Protein AF-A0A6D0ILD2-F1 (afdb_monomer_lite)

Sequence (262 aa):
LVGGNYIGMMPGKGKEQDHFVALDTQPKYRLDNGDLMIHLQAPDLGSLNSGSLVYFRKIPVGKVYDYAINPNKQGVVIDVLIERRFTDLVKKGSRFWNVSGVDANVSISGAKVKLESLAALVNGAIAFDSPEESKPAEAEDTFGLYEDLAHSQRGVIIKLELPSGAGLTADSTPLMYQGLEVGQLTKLDLNPGGKVTGEMTVDPSVVTLLRENTRIELRNPKLSLSDANLSALLTGKTFELVPGDGEPRKEFVVVPGEKALL

Radius of gyration: 22.87 Å; chains: 1; bounding box: 65×43×65 Å

Secondary structure (DSSP, 8-state):
------------SSS--S--PPPSSPPPP--TTS-EEEEEEESS-TT--TT-EEEETTEEEEEEEEEEE-TTSSSEEEEEEE-GGGGGG-BTT-EEEEE-S-------TT----GGGTTTS---EEEEE--TTSPBP-TTEEEEEESSTTTTT-SEEEEEEES--TT--TTT-EEEETTEEEEEEEEEEE-GGG-EEEEEEE-GGGGGG-BTT-EEEEE-----TTSS-GGGGTS--EEEEE---SSB-SEEEEEEGGGTT-

Organism: Escherichia coli (NCBI:txid562)

InterPro domains:
  IPR003399 Mce/MlaD [PF02470] (38-95)
  IPR003399 Mce/MlaD [PF02470] (155-228)
  IPR051800 Intermembrane Transport Protein PqiA/PqiB [PTHR30462] (1-242)

Structure (mmCIF, N/CA/C/O backbone):
data_AF-A0A6D0ILD2-F1
#
_entry.id   AF-A0A6D0ILD2-F1
#
loop_
_atom_site.group_PDB
_atom_site.id
_atom_site.type_symbol
_atom_site.label_atom_id
_atom_site.label_alt_id
_atom_site.label_comp_id
_atom_site.label_asym_id
_atom_site.label_entity_id
_atom_site.label_seq_id
_atom_site.pdbx_PDB_ins_code
_atom_site.Cartn_x
_atom_site.Cartn_y
_atom_site.Cartn_z
_atom_site.occupancy
_atom_site.B_iso_or_equiv
_atom_site.auth_seq_id
_atom_site.auth_comp_id
_atom_site.auth_asym_id
_atom_site.auth_atom_id
_atom_site.pdbx_PDB_model_num
ATOM 1 N N . LEU A 1 1 ? 24.730 -27.190 -2.272 1.00 46.03 1 LEU A N 1
ATOM 2 C CA . LEU A 1 1 ? 25.709 -27.197 -3.382 1.00 46.03 1 LEU A CA 1
ATOM 3 C C . LEU A 1 1 ? 26.536 -25.924 -3.264 1.00 46.03 1 LEU A C 1
ATOM 5 O O . LEU A 1 1 ? 25.931 -24.865 -3.195 1.00 46.03 1 LEU A O 1
ATOM 9 N N . VAL A 1 2 ? 27.865 -26.008 -3.180 1.00 45.28 2 VAL A N 1
ATOM 10 C CA . VAL A 1 2 ? 28.731 -24.815 -3.163 1.00 45.28 2 VAL A CA 1
ATOM 11 C C . VAL A 1 2 ? 29.053 -24.484 -4.622 1.00 45.28 2 VAL A C 1
ATOM 13 O O . VAL A 1 2 ? 29.857 -25.176 -5.240 1.00 45.28 2 VAL A O 1
ATOM 16 N N . GLY A 1 3 ? 28.341 -23.524 -5.214 1.00 51.16 3 GLY A N 1
ATOM 17 C CA . GLY A 1 3 ? 28.628 -23.046 -6.569 1.00 51.16 3 GLY A CA 1
ATOM 18 C C . GLY A 1 3 ? 29.793 -22.059 -6.535 1.00 51.16 3 GLY A C 1
ATOM 19 O O . GLY A 1 3 ? 29.745 -21.103 -5.768 1.00 51.16 3 GLY A O 1
ATOM 20 N N . GLY A 1 4 ? 30.846 -22.315 -7.314 1.00 57.62 4 GLY A N 1
ATOM 21 C CA . GLY A 1 4 ? 31.979 -21.397 -7.466 1.00 57.62 4 GLY A CA 1
ATOM 22 C C . GLY A 1 4 ? 31.622 -20.129 -8.251 1.00 57.62 4 GLY A C 1
ATOM 23 O O . GLY A 1 4 ? 30.503 -19.977 -8.741 1.00 57.62 4 GLY A O 1
ATOM 24 N N . ASN A 1 5 ? 32.592 -19.225 -8.389 1.00 72.56 5 ASN A N 1
ATOM 25 C CA . ASN A 1 5 ? 32.433 -17.996 -9.169 1.00 72.56 5 ASN A CA 1
ATOM 26 C C . ASN A 1 5 ? 32.118 -18.321 -10.638 1.00 72.56 5 ASN A C 1
ATOM 28 O O . ASN A 1 5 ? 32.772 -19.174 -11.239 1.00 72.56 5 ASN A O 1
ATOM 32 N N . TYR A 1 6 ? 31.146 -17.618 -11.219 1.00 73.31 6 TYR A N 1
ATOM 33 C CA . TYR A 1 6 ? 30.776 -17.730 -12.628 1.00 73.31 6 TYR A CA 1
ATOM 34 C C . TYR A 1 6 ? 30.855 -16.360 -13.307 1.00 73.31 6 TYR A C 1
ATOM 36 O O . TYR A 1 6 ? 30.679 -15.326 -12.666 1.00 73.31 6 TYR A O 1
ATOM 44 N N . ILE A 1 7 ? 31.112 -16.361 -14.614 1.00 76.06 7 ILE A N 1
ATOM 45 C CA . ILE A 1 7 ? 31.046 -15.167 -15.459 1.00 76.06 7 ILE A CA 1
ATOM 46 C C . ILE A 1 7 ? 29.702 -15.210 -16.181 1.00 76.06 7 ILE A C 1
ATOM 48 O O . ILE A 1 7 ? 29.421 -16.153 -16.922 1.00 76.06 7 ILE A O 1
ATOM 52 N N . GLY A 1 8 ? 28.857 -14.210 -15.942 1.00 72.69 8 GLY A N 1
ATOM 53 C CA . GLY A 1 8 ? 27.633 -14.013 -16.713 1.00 72.69 8 GLY A CA 1
ATOM 54 C C . GLY A 1 8 ? 27.934 -13.291 -18.025 1.00 72.69 8 GLY A C 1
ATOM 55 O O . GLY A 1 8 ? 28.762 -12.384 -18.056 1.00 72.69 8 GLY A O 1
ATOM 56 N N . MET A 1 9 ? 27.244 -13.662 -19.102 1.00 78.50 9 MET A N 1
ATOM 57 C CA . MET A 1 9 ? 27.303 -12.940 -20.375 1.00 78.50 9 MET A CA 1
ATOM 58 C C . MET A 1 9 ? 25.908 -12.483 -20.796 1.00 78.50 9 MET A C 1
ATOM 60 O O . MET A 1 9 ? 24.928 -13.202 -20.604 1.00 78.50 9 MET A O 1
ATOM 64 N N . MET A 1 10 ? 25.824 -11.295 -21.394 1.00 71.00 10 MET A N 1
ATOM 65 C CA . MET A 1 10 ? 24.600 -10.770 -21.996 1.00 71.00 10 MET A CA 1
ATOM 66 C C . MET A 1 10 ? 24.810 -10.649 -23.513 1.00 71.00 10 MET A C 1
ATOM 68 O O . MET A 1 10 ? 25.672 -9.877 -23.934 1.00 71.00 10 MET A O 1
ATOM 72 N N . PRO A 1 11 ? 24.074 -11.405 -24.346 1.00 77.19 11 PRO A N 1
ATOM 73 C CA . PRO A 1 11 ? 24.194 -11.309 -25.799 1.00 77.19 11 PRO A CA 1
ATOM 74 C C . PRO A 1 11 ? 23.782 -9.924 -26.324 1.00 77.19 11 PRO A C 1
ATOM 76 O O . PRO A 1 11 ? 22.746 -9.391 -25.930 1.00 77.19 11 PRO A O 1
ATOM 79 N N . GLY A 1 12 ? 24.572 -9.359 -27.239 1.00 75.81 12 GLY A N 1
ATOM 80 C CA . GLY A 1 12 ? 24.294 -8.085 -27.914 1.00 75.81 12 GLY A CA 1
ATOM 81 C C . GLY A 1 12 ? 24.098 -8.239 -29.427 1.00 75.81 12 GLY A C 1
ATOM 82 O O . GLY A 1 12 ? 24.272 -9.320 -29.986 1.00 75.81 12 GLY A O 1
ATOM 83 N N . LYS A 1 13 ? 23.750 -7.140 -30.107 1.00 79.25 13 LYS A N 1
ATOM 84 C CA . LYS A 1 13 ? 23.713 -7.057 -31.580 1.00 79.25 13 LYS A CA 1
ATOM 85 C C . LYS A 1 13 ? 25.057 -6.505 -32.078 1.00 79.25 13 LYS A C 1
ATOM 87 O O . LYS A 1 13 ? 25.502 -5.479 -31.572 1.00 79.25 13 LYS A O 1
ATOM 92 N N . GLY A 1 14 ? 25.694 -7.132 -33.069 1.00 86.44 14 GLY A N 1
ATOM 93 C CA . GLY A 1 14 ? 26.969 -6.652 -33.620 1.00 86.44 14 GLY A CA 1
ATOM 94 C C . GLY A 1 14 ? 27.706 -7.691 -34.463 1.00 86.44 14 GLY A C 1
ATOM 95 O O . GLY A 1 14 ? 27.227 -8.810 -34.634 1.00 86.44 14 GLY A O 1
ATOM 96 N N . LYS A 1 15 ? 28.869 -7.305 -35.006 1.00 90.44 15 LYS A N 1
ATOM 97 C CA . LYS A 1 15 ? 29.815 -8.265 -35.596 1.00 90.44 15 LYS A CA 1
ATOM 98 C C . LYS A 1 15 ? 30.448 -9.099 -34.483 1.00 90.44 15 LYS A C 1
ATOM 100 O O . LYS A 1 15 ? 30.601 -8.608 -33.368 1.00 90.44 15 LYS A O 1
ATOM 105 N N . GLU A 1 16 ? 30.821 -10.329 -34.808 1.00 93.19 16 GLU A N 1
ATOM 106 C CA . GLU A 1 16 ? 31.547 -11.215 -33.899 1.00 93.19 16 GLU A CA 1
ATOM 107 C C . GLU A 1 16 ? 32.849 -10.560 -33.406 1.00 93.19 16 GLU A C 1
ATOM 109 O O . GLU A 1 16 ? 33.552 -9.899 -34.176 1.00 93.19 16 GLU A O 1
ATOM 114 N N . GLN A 1 17 ? 33.136 -10.718 -32.114 1.00 92.50 17 GLN A N 1
ATOM 115 C CA . GLN A 1 17 ? 34.344 -10.247 -31.440 1.00 92.50 17 GLN A CA 1
ATOM 116 C C . GLN A 1 17 ? 34.763 -11.284 -30.392 1.00 92.50 17 GLN A C 1
ATOM 118 O O . GLN A 1 17 ? 33.911 -11.965 -29.823 1.00 92.50 17 GLN A O 1
ATOM 123 N N . ASP A 1 18 ? 36.064 -11.388 -30.137 1.00 93.88 18 ASP A N 1
ATOM 124 C CA . ASP A 1 18 ? 36.688 -12.330 -29.198 1.00 93.88 18 ASP A CA 1
ATOM 125 C C . ASP A 1 18 ? 37.337 -11.638 -27.983 1.00 93.88 18 ASP A C 1
ATOM 127 O O . ASP A 1 18 ? 37.773 -12.301 -27.042 1.00 93.88 18 ASP A O 1
ATOM 131 N N . HIS A 1 19 ? 37.362 -10.303 -27.969 1.00 92.19 19 HIS A N 1
ATOM 132 C CA . HIS A 1 19 ? 37.893 -9.491 -26.881 1.00 92.19 19 HIS A CA 1
ATOM 133 C C . HIS A 1 19 ? 36.779 -8.710 -26.180 1.00 92.19 19 HIS A C 1
ATOM 135 O O . HIS A 1 19 ? 36.066 -7.927 -26.806 1.00 92.19 19 HIS A O 1
ATOM 141 N N . PHE A 1 20 ? 36.673 -8.884 -24.863 1.00 87.69 20 PHE A N 1
ATOM 142 C CA . PHE A 1 20 ? 35.674 -8.221 -24.028 1.00 87.69 20 PHE A CA 1
ATOM 143 C C . PHE A 1 20 ? 36.317 -7.676 -22.756 1.00 87.69 20 PHE A C 1
ATOM 145 O O . PHE A 1 20 ? 37.229 -8.283 -22.195 1.00 87.69 20 PHE A O 1
ATOM 152 N N . VAL A 1 21 ? 35.796 -6.550 -22.271 1.00 84.62 21 VAL A N 1
ATOM 153 C CA . VAL A 1 21 ? 36.114 -6.030 -20.940 1.00 84.62 21 VAL A CA 1
ATOM 154 C C . VAL A 1 21 ? 35.085 -6.594 -19.969 1.00 84.62 21 VAL A C 1
ATOM 156 O O . VAL A 1 21 ? 33.888 -6.345 -20.122 1.00 84.62 21 VAL A O 1
ATOM 159 N N . ALA A 1 22 ? 35.544 -7.372 -18.989 1.00 85.06 22 ALA A N 1
ATOM 160 C CA . ALA A 1 22 ? 34.686 -7.818 -17.901 1.00 85.06 22 ALA A CA 1
ATOM 161 C C . ALA A 1 22 ? 34.283 -6.603 -17.061 1.00 85.06 22 ALA A C 1
ATOM 163 O O . ALA A 1 22 ? 35.133 -5.810 -16.660 1.00 85.06 22 ALA A O 1
ATOM 164 N N . LEU A 1 23 ? 32.983 -6.452 -16.832 1.00 79.31 23 LEU A N 1
ATOM 165 C CA . LEU A 1 23 ? 32.467 -5.419 -15.948 1.00 79.31 23 LEU A CA 1
ATOM 166 C C . LEU A 1 23 ? 32.432 -5.964 -14.521 1.00 79.31 23 LEU A C 1
ATOM 168 O O . LEU A 1 23 ? 32.008 -7.099 -14.301 1.00 79.31 23 LEU A O 1
ATOM 172 N N . ASP A 1 24 ? 32.833 -5.133 -13.561 1.00 76.62 24 ASP A N 1
ATOM 173 C CA . ASP A 1 24 ? 32.758 -5.460 -12.130 1.00 76.62 24 ASP A CA 1
ATOM 174 C C . ASP A 1 24 ? 31.304 -5.516 -11.622 1.00 76.62 24 ASP A C 1
ATOM 176 O O . ASP A 1 24 ? 31.028 -6.034 -10.541 1.00 76.62 24 ASP A O 1
ATOM 180 N N . THR A 1 25 ? 30.362 -4.989 -12.409 1.00 65.38 25 THR A N 1
ATOM 181 C CA . THR A 1 25 ? 28.923 -4.987 -12.140 1.00 65.38 25 THR A CA 1
ATOM 182 C C . THR A 1 25 ? 28.139 -5.456 -13.363 1.00 65.38 25 THR A C 1
ATOM 184 O O . THR A 1 25 ? 28.616 -5.405 -14.499 1.00 65.38 25 THR A O 1
ATOM 187 N N . GLN A 1 26 ? 26.912 -5.935 -13.147 1.00 61.62 26 GLN A N 1
ATOM 188 C CA . GLN A 1 26 ? 26.043 -6.351 -14.244 1.00 61.62 26 GLN A CA 1
ATOM 189 C C . GLN A 1 26 ? 25.754 -5.153 -15.174 1.00 61.62 26 GLN A C 1
ATOM 191 O O . GLN A 1 26 ? 25.355 -4.094 -14.685 1.00 61.62 26 GLN A O 1
ATOM 196 N N . PRO A 1 27 ? 25.921 -5.287 -16.506 1.00 61.16 27 PRO A N 1
ATOM 197 C CA . PRO A 1 27 ? 25.532 -4.228 -17.424 1.00 61.16 27 PRO A CA 1
ATOM 198 C C . PRO A 1 27 ? 24.027 -3.968 -17.307 1.00 61.16 27 PRO A C 1
ATOM 200 O O . PRO A 1 27 ? 23.228 -4.906 -17.374 1.00 61.16 27 PRO A O 1
ATOM 203 N N . LYS A 1 28 ? 23.647 -2.693 -17.150 1.00 57.59 28 LYS A N 1
ATOM 204 C CA . LYS A 1 28 ? 22.239 -2.281 -17.114 1.00 57.59 28 LYS A CA 1
ATOM 205 C C . LYS A 1 28 ? 21.554 -2.723 -18.410 1.00 57.59 28 LYS A C 1
ATOM 207 O O . LYS A 1 28 ? 22.019 -2.403 -19.507 1.00 57.59 28 LYS A O 1
ATOM 212 N N . TYR A 1 29 ? 20.473 -3.488 -18.285 1.00 57.66 29 TYR A N 1
ATOM 213 C CA . TYR A 1 29 ? 19.694 -3.995 -19.413 1.00 57.66 29 TYR A CA 1
ATOM 214 C C . TYR A 1 29 ? 19.183 -2.799 -20.229 1.00 57.66 29 TYR A C 1
ATOM 216 O O . TYR A 1 29 ? 18.495 -1.935 -19.691 1.00 57.66 29 TYR A O 1
ATOM 224 N N . ARG A 1 30 ? 19.492 -2.725 -21.531 1.00 53.81 30 ARG A N 1
ATOM 225 C CA . ARG A 1 30 ? 18.746 -1.826 -22.426 1.00 53.81 30 ARG A CA 1
ATOM 226 C C . ARG A 1 30 ? 17.398 -2.490 -22.689 1.00 53.81 30 ARG A C 1
ATOM 228 O O . ARG A 1 30 ? 17.336 -3.512 -23.368 1.00 53.81 30 ARG A O 1
ATOM 235 N N . LEU A 1 31 ? 16.343 -1.933 -22.105 1.00 55.41 31 LEU A N 1
ATOM 236 C CA . LEU A 1 31 ? 14.965 -2.413 -22.211 1.00 55.41 31 LEU A CA 1
ATOM 237 C C . LEU A 1 31 ? 14.397 -2.111 -23.603 1.00 55.41 31 LEU A C 1
ATOM 239 O O . LEU A 1 31 ? 13.653 -1.163 -23.804 1.00 55.41 31 LEU A O 1
ATOM 243 N N . ASP A 1 32 ? 14.782 -2.909 -24.594 1.00 56.25 32 ASP A N 1
ATOM 244 C CA . ASP A 1 32 ? 14.271 -2.813 -25.972 1.00 56.25 32 ASP A CA 1
ATOM 245 C C . ASP A 1 32 ? 13.066 -3.759 -26.190 1.00 56.25 32 ASP A C 1
ATOM 247 O O . ASP A 1 32 ? 12.830 -4.270 -27.284 1.00 56.25 32 ASP A O 1
ATOM 251 N N . ASN A 1 33 ? 12.332 -4.073 -25.115 1.00 66.88 33 ASN A N 1
ATOM 252 C CA . ASN A 1 33 ? 11.201 -5.010 -25.092 1.00 66.88 33 ASN A CA 1
ATOM 253 C C . ASN A 1 33 ? 9.834 -4.325 -24.869 1.00 66.88 33 ASN A C 1
ATOM 255 O O . ASN A 1 33 ? 8.795 -4.978 -25.008 1.00 66.88 33 ASN A O 1
ATOM 259 N N . GLY A 1 34 ? 9.819 -3.011 -24.622 1.00 77.19 34 GLY A N 1
ATOM 260 C CA . GLY A 1 34 ? 8.606 -2.222 -24.388 1.00 77.19 34 GLY A CA 1
ATOM 261 C C . GLY A 1 34 ? 8.084 -2.274 -22.951 1.00 77.19 34 GLY A C 1
ATOM 262 O O . GLY A 1 34 ? 6.941 -1.890 -22.724 1.00 77.19 34 GLY A O 1
ATOM 263 N N . ASP A 1 35 ? 8.890 -2.760 -22.007 1.00 88.25 35 ASP A N 1
ATOM 264 C CA . ASP A 1 35 ? 8.633 -2.568 -20.582 1.00 88.25 35 ASP A CA 1
ATOM 265 C C . ASP A 1 35 ? 8.837 -1.092 -20.200 1.00 88.25 35 ASP A C 1
ATOM 267 O O . ASP A 1 35 ? 9.598 -0.365 -20.843 1.00 88.25 35 ASP A O 1
ATOM 271 N N . LEU A 1 36 ? 8.158 -0.649 -19.143 1.00 94.31 36 LEU A N 1
ATOM 272 C CA . LEU A 1 36 ? 8.259 0.715 -18.630 1.00 94.31 36 LEU A CA 1
ATOM 273 C C . LEU A 1 36 ? 9.194 0.731 -17.417 1.00 94.31 36 LEU A C 1
ATOM 275 O O . LEU A 1 36 ? 8.865 0.157 -16.378 1.00 94.31 36 LEU A O 1
ATOM 279 N N . MET A 1 37 ? 10.342 1.397 -17.553 1.00 94.62 37 MET A N 1
ATOM 280 C CA . MET A 1 37 ? 11.207 1.729 -16.421 1.00 94.62 37 MET A CA 1
ATOM 281 C C . MET A 1 37 ? 10.723 3.027 -15.778 1.00 94.62 37 MET A C 1
ATOM 283 O O . MET A 1 37 ? 10.508 4.016 -16.477 1.00 94.62 37 MET A O 1
ATOM 287 N N . ILE A 1 38 ? 10.569 3.023 -14.459 1.00 97.56 38 ILE A N 1
ATOM 288 C CA . ILE A 1 38 ? 10.314 4.213 -13.642 1.00 97.56 38 ILE A CA 1
ATOM 289 C C . ILE A 1 38 ? 11.284 4.228 -12.460 1.00 97.56 38 ILE A C 1
ATOM 291 O O . ILE A 1 38 ? 11.820 3.187 -12.075 1.00 97.56 38 ILE A O 1
ATOM 295 N N . HIS A 1 39 ? 11.457 5.389 -11.839 1.00 97.50 39 HIS A N 1
ATOM 296 C CA . HIS A 1 39 ? 12.307 5.545 -10.663 1.00 97.50 39 HIS A CA 1
ATOM 297 C C . HIS A 1 39 ? 11.473 5.926 -9.448 1.00 97.50 39 HIS A C 1
ATOM 299 O O . HIS A 1 39 ? 10.675 6.863 -9.497 1.00 97.50 39 HIS A O 1
ATOM 305 N N . LEU A 1 40 ? 11.679 5.238 -8.331 1.00 97.62 40 LEU A N 1
ATOM 306 C CA . LEU A 1 40 ? 11.080 5.607 -7.055 1.00 97.62 40 LEU A CA 1
ATOM 307 C C . LEU A 1 40 ? 12.128 6.233 -6.135 1.00 97.62 40 LEU A C 1
ATOM 309 O O . LEU A 1 40 ? 13.242 5.728 -6.025 1.00 97.62 40 LEU A O 1
ATOM 313 N N . GLN A 1 41 ? 11.762 7.317 -5.458 1.00 96.62 41 GLN A N 1
ATOM 314 C CA . GLN A 1 41 ? 12.594 7.985 -4.459 1.00 96.62 41 GLN A CA 1
ATOM 315 C C . GLN A 1 41 ? 12.082 7.688 -3.053 1.00 96.62 41 GLN A C 1
ATOM 317 O O . GLN A 1 41 ? 10.888 7.839 -2.785 1.00 96.62 41 GLN A O 1
ATOM 322 N N . ALA A 1 42 ? 12.997 7.320 -2.156 1.00 94.69 42 ALA A N 1
ATOM 323 C CA . ALA A 1 42 ? 12.704 7.042 -0.753 1.00 94.69 42 ALA A CA 1
ATOM 324 C C . ALA A 1 42 ? 13.855 7.490 0.173 1.00 94.69 42 ALA A C 1
ATOM 326 O O . ALA A 1 42 ? 15.000 7.596 -0.284 1.00 94.69 42 ALA A O 1
ATOM 327 N N . PRO A 1 43 ? 13.592 7.735 1.473 1.00 92.31 43 PRO A N 1
ATOM 328 C CA . PRO A 1 43 ? 14.634 8.014 2.469 1.00 92.31 43 PRO A CA 1
ATOM 329 C C . PRO A 1 43 ? 15.616 6.852 2.690 1.00 92.31 43 PRO A C 1
ATOM 331 O O . PRO A 1 43 ? 16.783 7.086 3.004 1.00 92.31 43 PRO A O 1
ATOM 334 N N . ASP A 1 44 ? 15.161 5.617 2.495 1.00 91.00 44 ASP A N 1
ATOM 335 C CA . ASP A 1 44 ? 15.954 4.393 2.552 1.00 91.00 44 ASP A CA 1
ATOM 336 C C . ASP A 1 44 ? 15.284 3.284 1.719 1.00 91.00 44 ASP A C 1
ATOM 338 O O . ASP A 1 44 ? 14.229 3.489 1.118 1.00 91.00 44 ASP A O 1
ATOM 342 N N . LEU A 1 45 ? 15.941 2.127 1.614 1.00 88.62 45 LEU A N 1
ATOM 343 C CA . LEU A 1 45 ? 15.462 0.995 0.813 1.00 88.62 45 LEU A CA 1
ATOM 344 C C . LEU A 1 45 ? 14.362 0.178 1.521 1.00 88.62 45 LEU A C 1
ATOM 346 O O . LEU A 1 45 ? 13.654 -0.597 0.876 1.00 88.62 45 LEU A O 1
ATOM 350 N N . GLY A 1 46 ? 14.227 0.315 2.841 1.00 84.50 46 GLY A N 1
ATOM 351 C CA . GLY A 1 46 ? 13.397 -0.548 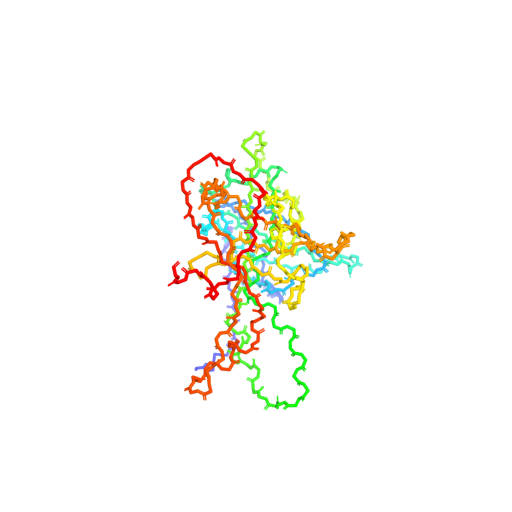3.671 1.00 84.50 46 GLY A CA 1
ATOM 352 C C . GLY A 1 46 ? 13.719 -2.035 3.486 1.00 84.50 46 GLY A C 1
ATOM 353 O O . GLY A 1 46 ? 14.876 -2.456 3.488 1.00 84.50 46 GLY A O 1
ATOM 354 N N . SER A 1 47 ? 12.665 -2.831 3.309 1.00 82.56 47 SER A N 1
ATOM 355 C CA . SER A 1 47 ? 12.701 -4.286 3.097 1.00 82.56 47 SER A CA 1
ATOM 356 C C . SER A 1 47 ? 12.839 -4.708 1.622 1.00 82.56 47 SER A C 1
ATOM 358 O O . SER A 1 47 ? 12.760 -5.899 1.304 1.00 82.56 47 SER A O 1
ATOM 360 N N . LEU A 1 48 ? 13.005 -3.749 0.703 1.00 87.62 48 LEU A N 1
ATOM 361 C CA . LEU A 1 48 ? 13.050 -4.015 -0.733 1.00 87.62 48 LEU A CA 1
ATOM 362 C C . LEU A 1 48 ? 14.405 -4.582 -1.170 1.00 87.62 48 LEU A C 1
ATOM 364 O O . LEU A 1 48 ? 15.457 -4.255 -0.627 1.00 87.62 48 LEU A O 1
ATOM 368 N N . ASN A 1 49 ? 14.379 -5.422 -2.201 1.00 87.06 49 ASN A N 1
ATOM 369 C CA . ASN A 1 49 ? 15.562 -5.962 -2.860 1.00 87.06 49 ASN A CA 1
ATOM 370 C C . ASN A 1 49 ? 15.334 -6.081 -4.377 1.00 87.06 49 ASN A C 1
ATOM 372 O O . ASN A 1 49 ? 14.210 -5.942 -4.865 1.00 87.06 49 ASN A O 1
ATOM 376 N N . SER A 1 50 ? 16.395 -6.335 -5.147 1.00 87.69 50 SER A N 1
ATOM 377 C CA . SER A 1 50 ? 16.254 -6.641 -6.574 1.00 87.69 50 SER A CA 1
ATOM 378 C C . SER A 1 50 ? 15.393 -7.893 -6.749 1.00 87.69 50 SER A C 1
ATOM 380 O O . SER A 1 50 ? 15.743 -8.971 -6.274 1.00 87.69 50 SER A O 1
ATOM 382 N N . GLY A 1 51 ? 14.278 -7.757 -7.465 1.00 85.19 51 GLY A N 1
ATOM 383 C CA . GLY A 1 51 ? 13.272 -8.806 -7.623 1.00 85.19 51 GLY A CA 1
ATOM 384 C C . GLY A 1 51 ? 12.026 -8.647 -6.748 1.00 85.19 51 GLY A C 1
ATOM 385 O O . GLY A 1 51 ? 11.043 -9.338 -7.023 1.00 85.19 51 GLY A O 1
ATOM 386 N N . SER A 1 52 ? 12.011 -7.727 -5.774 1.00 90.62 52 SER A N 1
ATOM 387 C CA . SER A 1 52 ? 10.796 -7.337 -5.042 1.00 90.62 52 SER A CA 1
ATOM 388 C C . SER A 1 52 ? 9.654 -7.023 -6.008 1.00 90.62 52 SER A C 1
ATOM 390 O O . SER A 1 52 ? 9.837 -6.281 -6.972 1.00 90.62 52 SER A O 1
ATOM 392 N N . LEU A 1 53 ? 8.474 -7.600 -5.771 1.00 92.75 53 LEU A N 1
ATOM 393 C CA . LEU A 1 53 ? 7.337 -7.485 -6.686 1.00 92.75 53 LEU A CA 1
ATOM 394 C C . LEU A 1 53 ? 6.652 -6.122 -6.579 1.00 92.75 53 LEU A C 1
ATOM 396 O O . LEU A 1 53 ? 6.571 -5.536 -5.501 1.00 92.75 53 LEU A O 1
ATOM 400 N N . VAL A 1 54 ? 6.104 -5.661 -7.702 1.00 95.75 54 VAL A N 1
ATOM 401 C CA . VAL A 1 54 ? 5.251 -4.474 -7.775 1.00 95.75 54 VAL A CA 1
ATOM 402 C C . VAL A 1 54 ? 3.827 -4.897 -8.101 1.00 95.75 54 VAL A C 1
ATOM 404 O O . VAL A 1 54 ? 3.594 -5.597 -9.087 1.00 95.75 54 VAL A O 1
ATOM 407 N N . TYR A 1 55 ? 2.876 -4.466 -7.279 1.00 93.38 55 TYR A N 1
ATOM 408 C CA . TYR A 1 55 ? 1.472 -4.835 -7.350 1.00 93.38 55 TYR A CA 1
ATOM 409 C C . TYR A 1 55 ? 0.586 -3.657 -7.749 1.00 93.38 55 TYR A C 1
ATOM 411 O O . TYR A 1 55 ? 0.697 -2.558 -7.210 1.00 93.38 55 TYR A O 1
ATOM 419 N N . PHE A 1 56 ? -0.389 -3.938 -8.607 1.00 91.75 56 PHE A N 1
ATOM 420 C CA . PHE A 1 56 ? -1.556 -3.088 -8.816 1.00 91.75 56 PHE A CA 1
ATOM 421 C C . PHE A 1 56 ? -2.798 -3.888 -8.434 1.00 91.75 56 PHE A C 1
ATOM 423 O O . PHE A 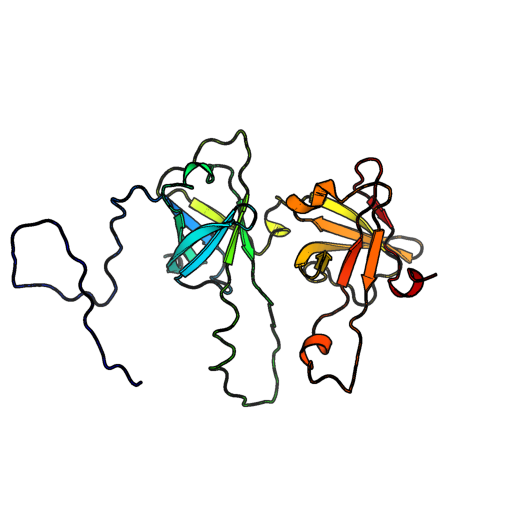1 56 ? -3.034 -4.963 -8.985 1.00 91.75 56 PHE A O 1
ATOM 430 N N . ARG A 1 57 ? -3.581 -3.410 -7.458 1.00 85.06 57 ARG A N 1
ATOM 431 C CA . ARG A 1 57 ? -4.771 -4.126 -6.946 1.00 85.06 57 ARG A CA 1
ATOM 432 C C . ARG A 1 57 ? -4.497 -5.607 -6.622 1.00 85.06 57 ARG A C 1
ATOM 434 O O . ARG A 1 57 ? -5.289 -6.480 -6.965 1.00 85.06 57 ARG A O 1
ATOM 441 N N . LYS A 1 58 ? -3.363 -5.883 -5.962 1.00 81.75 58 LYS A N 1
ATOM 442 C CA . LYS A 1 58 ? -2.895 -7.231 -5.562 1.00 81.75 58 LYS A CA 1
ATOM 443 C C . LYS A 1 58 ? -2.500 -8.165 -6.720 1.00 81.75 58 LYS A C 1
ATOM 445 O O . LYS A 1 58 ? -2.196 -9.329 -6.479 1.00 81.75 58 LYS A O 1
ATOM 450 N N . ILE A 1 59 ? -2.444 -7.671 -7.956 1.00 85.31 59 ILE A N 1
ATOM 451 C CA . ILE A 1 59 ? -1.924 -8.408 -9.116 1.00 85.31 59 ILE A CA 1
ATOM 452 C C . ILE A 1 59 ? -0.465 -7.989 -9.338 1.00 85.31 59 ILE A C 1
ATOM 454 O O . ILE A 1 59 ? -0.210 -6.784 -9.387 1.00 85.31 59 ILE A O 1
ATOM 458 N N . PRO A 1 60 ? 0.496 -8.926 -9.437 1.00 91.69 60 PRO A N 1
ATOM 459 C CA . PRO A 1 60 ? 1.883 -8.586 -9.732 1.00 91.69 60 PRO A CA 1
ATOM 460 C C . PRO A 1 60 ? 1.992 -8.099 -11.180 1.00 91.69 60 PRO A C 1
ATOM 462 O O . PRO A 1 60 ? 1.559 -8.782 -12.108 1.00 91.69 60 PRO A O 1
ATOM 465 N N . VAL A 1 61 ? 2.551 -6.905 -11.361 1.00 96.56 61 VAL A N 1
ATOM 466 C CA . VAL A 1 61 ? 2.641 -6.212 -12.658 1.00 96.56 61 VAL A CA 1
ATOM 467 C C . VAL A 1 61 ? 4.060 -5.774 -13.020 1.00 96.56 61 VAL A C 1
ATOM 469 O O . VAL A 1 61 ? 4.304 -5.296 -14.127 1.00 96.56 61 VAL A O 1
ATOM 472 N N . GLY A 1 62 ? 5.002 -5.928 -12.095 1.00 95.44 62 GLY A N 1
ATOM 473 C CA . GLY A 1 62 ? 6.389 -5.541 -12.287 1.00 95.44 62 GLY A CA 1
ATOM 474 C C . GLY A 1 62 ? 7.272 -5.980 -11.130 1.00 95.44 62 GLY A C 1
ATOM 475 O O . GLY A 1 62 ? 6.849 -6.741 -10.253 1.00 95.44 62 GLY A O 1
ATOM 476 N N . LYS A 1 63 ? 8.509 -5.494 -11.131 1.00 94.31 63 LYS A N 1
ATOM 477 C CA . LYS A 1 63 ? 9.510 -5.799 -10.106 1.00 94.31 63 LYS A CA 1
ATOM 478 C C . LYS A 1 63 ? 10.539 -4.684 -9.961 1.00 94.31 63 LYS A C 1
ATOM 480 O O . LYS A 1 63 ? 10.816 -3.962 -10.916 1.00 94.31 63 LYS A O 1
ATOM 485 N N . VAL A 1 64 ? 11.156 -4.603 -8.790 1.00 94.00 64 VAL A N 1
ATOM 486 C CA . VAL A 1 64 ? 12.385 -3.835 -8.580 1.00 94.00 64 VAL A CA 1
ATOM 487 C C . VAL A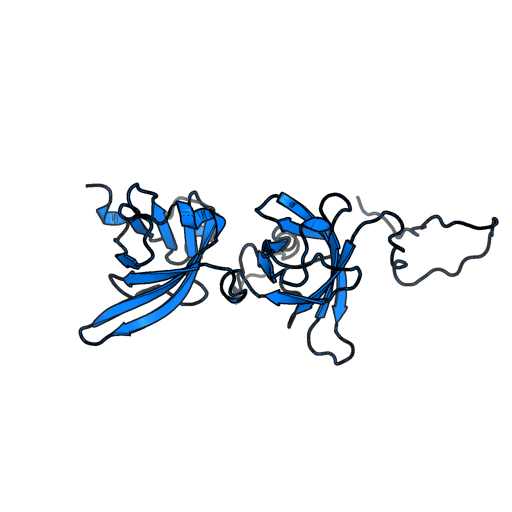 1 64 ? 13.492 -4.456 -9.428 1.00 94.00 64 VAL A C 1
ATOM 489 O O . VAL A 1 64 ? 13.758 -5.658 -9.340 1.00 94.00 64 VAL A O 1
ATOM 492 N N . TYR A 1 65 ? 14.109 -3.642 -10.275 1.00 91.12 65 TYR A N 1
ATOM 493 C CA . TYR A 1 65 ? 15.214 -4.027 -11.141 1.00 91.12 65 TYR A CA 1
ATOM 494 C C . TYR A 1 65 ? 16.559 -3.808 -10.440 1.00 91.12 65 TYR A C 1
ATOM 496 O O . TYR A 1 65 ? 17.340 -4.750 -10.301 1.00 91.12 65 TYR A O 1
ATOM 504 N N . ASP A 1 66 ? 16.795 -2.591 -9.955 1.00 91.75 66 ASP A N 1
ATOM 505 C CA . ASP A 1 66 ? 18.038 -2.166 -9.307 1.00 91.75 66 ASP A CA 1
ATOM 506 C C . ASP A 1 66 ? 17.744 -1.054 -8.285 1.00 91.75 66 ASP A C 1
ATOM 508 O O . ASP A 1 66 ? 16.628 -0.534 -8.220 1.00 91.75 66 ASP A O 1
ATOM 512 N N . TYR A 1 67 ? 18.727 -0.686 -7.474 1.00 93.50 67 TYR A N 1
ATOM 513 C CA . TYR A 1 67 ? 18.644 0.467 -6.584 1.00 93.50 67 TYR A CA 1
ATOM 514 C C . TYR A 1 67 ? 20.029 1.048 -6.307 1.00 93.50 67 TYR A C 1
ATOM 516 O O . TYR A 1 67 ? 21.044 0.352 -6.296 1.00 93.50 67 TYR A O 1
ATOM 524 N N . ALA A 1 68 ? 20.078 2.345 -6.030 1.00 92.62 68 ALA A N 1
ATOM 525 C CA . ALA A 1 68 ? 21.313 3.039 -5.702 1.00 92.62 68 ALA A CA 1
ATOM 526 C C . ALA A 1 68 ? 21.083 4.099 -4.627 1.00 92.62 68 ALA A C 1
ATOM 528 O O . ALA A 1 68 ? 20.013 4.694 -4.522 1.00 92.62 68 ALA A O 1
ATOM 529 N N . ILE A 1 69 ? 22.124 4.377 -3.843 1.00 92.62 69 ILE A N 1
ATOM 530 C CA . ILE A 1 69 ? 22.146 5.558 -2.978 1.00 92.62 69 ILE A CA 1
ATOM 531 C C . ILE A 1 69 ? 22.221 6.794 -3.879 1.00 92.62 69 ILE A C 1
ATOM 533 O O . ILE A 1 69 ? 23.027 6.836 -4.812 1.00 92.62 69 ILE A O 1
ATOM 537 N N . ASN A 1 70 ? 21.407 7.809 -3.588 1.00 89.81 70 ASN A N 1
ATOM 538 C CA . ASN A 1 70 ? 21.433 9.059 -4.343 1.00 89.81 70 ASN A CA 1
ATOM 539 C C . ASN A 1 70 ? 22.837 9.702 -4.296 1.00 89.81 70 ASN A C 1
ATOM 541 O O . ASN A 1 70 ? 23.526 9.599 -3.278 1.00 89.81 70 ASN A O 1
ATOM 545 N N . PRO A 1 71 ? 23.280 10.435 -5.337 1.00 86.62 71 PRO A N 1
ATOM 546 C CA . PRO A 1 71 ? 24.624 11.029 -5.369 1.00 86.62 71 PRO A CA 1
ATOM 547 C C . PRO A 1 71 ? 24.939 11.964 -4.188 1.00 86.62 71 PRO A C 1
ATOM 549 O O . PRO A 1 71 ? 26.085 12.066 -3.753 1.00 86.62 71 PRO A O 1
ATOM 552 N N . ASN A 1 72 ? 23.916 12.623 -3.638 1.00 89.81 72 ASN A N 1
ATOM 553 C CA . ASN A 1 72 ? 24.006 13.478 -2.450 1.00 89.81 72 ASN A CA 1
ATOM 554 C C . ASN A 1 72 ? 24.099 12.691 -1.124 1.00 89.81 72 ASN A C 1
ATOM 556 O O . ASN A 1 72 ? 24.182 13.305 -0.063 1.00 89.81 72 ASN A O 1
ATOM 560 N N . LYS A 1 73 ? 24.093 11.352 -1.177 1.00 86.88 73 LYS A N 1
ATOM 561 C CA . LYS A 1 73 ? 24.047 10.420 -0.039 1.00 86.88 73 LYS A CA 1
ATOM 562 C C . LYS A 1 73 ? 22.798 10.559 0.840 1.00 86.88 73 LYS A C 1
ATOM 564 O O . LYS A 1 73 ? 22.811 10.122 1.987 1.00 86.88 73 LYS A O 1
ATOM 569 N N . GLN A 1 74 ? 21.737 11.170 0.318 1.00 89.69 74 GLN A N 1
ATOM 570 C CA . GLN A 1 74 ? 20.460 11.341 1.003 1.00 89.69 74 GLN A CA 1
ATOM 571 C C . GLN A 1 74 ? 19.389 10.544 0.267 1.00 89.69 74 GLN A C 1
ATOM 573 O O . GLN A 1 74 ? 18.973 10.913 -0.832 1.00 89.69 74 GLN A O 1
ATOM 578 N N . GLY A 1 75 ? 18.939 9.456 0.882 1.00 93.12 75 GLY A N 1
ATOM 579 C CA . GLY A 1 75 ? 17.953 8.576 0.277 1.00 93.12 75 GLY A CA 1
ATOM 580 C C . GLY A 1 75 ? 18.509 7.652 -0.797 1.00 93.12 75 GLY A C 1
ATOM 581 O O . GLY A 1 75 ? 19.713 7.600 -1.079 1.00 93.12 75 GLY A O 1
ATOM 582 N N . VAL A 1 76 ? 17.583 6.924 -1.401 1.00 95.25 76 VAL A N 1
ATOM 583 C CA . VAL A 1 76 ? 17.832 5.964 -2.470 1.00 95.25 76 VAL A CA 1
ATOM 584 C C . VAL A 1 76 ? 16.948 6.271 -3.673 1.00 95.25 76 VAL A C 1
ATOM 586 O O . VAL A 1 76 ? 15.868 6.857 -3.543 1.00 95.25 76 VAL A O 1
ATOM 589 N N . VAL A 1 77 ? 17.421 5.855 -4.840 1.00 96.44 77 VAL A N 1
ATOM 590 C CA . VAL A 1 77 ? 16.623 5.701 -6.051 1.00 96.44 77 VAL A CA 1
ATOM 591 C C . VAL A 1 77 ? 16.451 4.210 -6.315 1.00 96.44 77 VAL A C 1
ATOM 593 O O . VAL A 1 77 ? 17.408 3.441 -6.205 1.00 96.44 77 VAL A O 1
ATOM 596 N N . ILE A 1 78 ? 15.227 3.799 -6.615 1.00 96.38 78 ILE A N 1
ATOM 597 C CA . ILE A 1 78 ? 14.849 2.408 -6.857 1.00 96.38 78 ILE A CA 1
ATOM 598 C C . ILE A 1 78 ? 14.321 2.329 -8.285 1.00 96.38 78 ILE A C 1
ATOM 600 O O . ILE A 1 78 ? 13.297 2.935 -8.605 1.00 96.38 78 ILE A O 1
ATOM 604 N N . ASP A 1 79 ? 15.019 1.587 -9.135 1.00 96.25 79 ASP A N 1
ATOM 605 C CA . ASP A 1 79 ? 14.647 1.369 -10.527 1.00 96.25 79 ASP A CA 1
ATOM 606 C C . ASP A 1 79 ? 13.588 0.260 -10.571 1.00 96.25 79 ASP A C 1
ATOM 608 O O . ASP A 1 79 ? 13.838 -0.881 -10.173 1.00 96.25 79 ASP A O 1
ATOM 612 N N . VAL A 1 80 ? 12.383 0.589 -11.033 1.00 96.75 80 VAL A N 1
ATOM 613 C CA . VAL A 1 80 ? 11.241 -0.326 -11.104 1.00 96.75 80 VAL A CA 1
ATOM 614 C C . VAL A 1 80 ? 10.886 -0.599 -12.553 1.00 96.75 80 VAL A C 1
ATOM 616 O O . VAL A 1 80 ? 10.637 0.318 -13.332 1.00 96.75 80 VAL A O 1
ATOM 619 N N . LEU A 1 81 ? 10.783 -1.885 -12.881 1.00 95.50 81 LEU A N 1
ATOM 620 C CA . LEU A 1 81 ? 10.385 -2.350 -14.195 1.00 95.50 81 LEU A CA 1
ATOM 621 C C . LEU A 1 81 ? 8.949 -2.869 -14.185 1.00 95.50 81 LEU A C 1
ATOM 623 O O . LEU A 1 81 ? 8.638 -3.849 -13.503 1.00 95.50 81 LEU A O 1
ATOM 627 N N . ILE A 1 82 ? 8.091 -2.241 -14.982 1.00 97.12 82 ILE A N 1
ATOM 628 C CA . ILE A 1 82 ? 6.697 -2.635 -15.191 1.00 97.12 82 ILE A CA 1
ATOM 629 C C . ILE A 1 82 ? 6.587 -3.362 -16.527 1.00 97.12 82 ILE A C 1
ATOM 631 O O . ILE A 1 82 ? 7.063 -2.869 -17.551 1.00 97.12 82 ILE A O 1
ATOM 635 N N . GLU A 1 83 ? 5.957 -4.536 -16.524 1.00 95.00 83 GLU A N 1
ATOM 636 C CA . GLU A 1 83 ? 5.831 -5.346 -17.737 1.00 95.00 83 GLU A CA 1
ATOM 637 C C . GLU A 1 83 ? 5.027 -4.605 -18.812 1.00 95.00 83 GLU A C 1
ATOM 639 O O . GLU A 1 83 ? 4.000 -3.988 -18.520 1.00 95.00 83 GLU A O 1
ATOM 644 N N . ARG A 1 84 ? 5.422 -4.757 -20.081 1.00 93.44 84 ARG A N 1
ATOM 645 C CA . ARG A 1 84 ? 4.790 -4.122 -21.251 1.00 93.44 84 ARG A CA 1
ATOM 646 C C . ARG A 1 84 ? 3.256 -4.147 -21.269 1.00 93.44 84 ARG A C 1
ATOM 648 O O . ARG A 1 84 ? 2.621 -3.199 -21.709 1.00 93.44 84 ARG A O 1
ATOM 655 N N . ARG A 1 85 ? 2.636 -5.247 -20.835 1.00 94.56 85 ARG A N 1
ATOM 656 C CA . ARG A 1 85 ? 1.165 -5.407 -20.829 1.00 94.56 85 ARG A CA 1
ATOM 657 C C . ARG A 1 85 ? 0.448 -4.591 -19.746 1.00 94.56 85 ARG A C 1
ATOM 659 O O . ARG A 1 85 ? -0.777 -4.541 -19.750 1.00 94.56 85 ARG A O 1
ATOM 666 N N . PHE A 1 86 ? 1.195 -4.002 -18.816 1.00 97.00 86 PHE A N 1
ATOM 667 C CA . PHE A 1 86 ? 0.690 -3.275 -17.654 1.00 97.00 86 PHE A CA 1
ATOM 668 C C . PHE A 1 86 ? 1.156 -1.815 -17.606 1.00 97.00 86 PHE A C 1
ATOM 670 O O . PHE A 1 86 ? 0.835 -1.115 -16.649 1.00 97.00 86 PHE A O 1
ATOM 677 N N . THR A 1 87 ? 1.877 -1.329 -18.618 1.00 95.12 87 THR A N 1
ATOM 678 C CA . THR A 1 87 ? 2.441 0.032 -18.629 1.00 95.12 87 THR A CA 1
ATOM 679 C C . THR A 1 87 ? 1.367 1.109 -18.494 1.00 95.12 87 THR A C 1
ATOM 681 O O . THR A 1 87 ? 1.565 2.076 -17.767 1.00 95.12 87 THR A O 1
ATOM 684 N N . ASP A 1 88 ? 0.192 0.895 -19.093 1.00 94.75 88 ASP A N 1
ATOM 685 C CA . ASP A 1 88 ? -0.942 1.831 -19.041 1.00 94.75 88 ASP A CA 1
ATOM 686 C C . ASP A 1 88 ? -1.571 1.958 -17.641 1.00 94.75 88 ASP A C 1
ATOM 688 O O . ASP A 1 88 ? -2.348 2.883 -17.381 1.00 94.75 88 ASP A O 1
ATOM 692 N N . LEU A 1 89 ? -1.248 1.039 -16.721 1.00 96.56 89 LEU A N 1
ATOM 693 C CA . LEU A 1 89 ? -1.672 1.139 -15.327 1.00 96.56 89 LEU A CA 1
ATOM 694 C C . LEU A 1 89 ? -0.917 2.247 -14.597 1.00 96.56 89 LEU A C 1
ATOM 696 O O . LEU A 1 89 ? -1.462 2.815 -13.650 1.00 96.56 89 LEU A O 1
ATOM 700 N N . VAL A 1 90 ? 0.311 2.564 -15.013 1.00 97.88 90 VAL A N 1
ATOM 701 C CA . VAL A 1 90 ? 1.123 3.612 -14.393 1.00 97.88 90 VAL A CA 1
ATOM 702 C C . VAL A 1 90 ? 0.824 4.947 -15.056 1.00 97.88 90 VAL A C 1
ATOM 704 O O . VAL A 1 90 ? 0.858 5.102 -16.276 1.00 97.88 90 VAL A O 1
ATOM 707 N N . LYS A 1 91 ? 0.516 5.939 -14.231 1.00 97.62 91 LYS A N 1
ATOM 708 C CA . LYS A 1 91 ? 0.095 7.271 -14.648 1.00 97.62 91 LYS A CA 1
ATOM 709 C C . LYS A 1 91 ? 0.938 8.323 -13.941 1.00 97.62 91 LYS A C 1
ATOM 711 O O . LYS A 1 91 ? 1.475 8.079 -12.867 1.00 97.62 91 LYS A O 1
ATOM 716 N N . LYS A 1 92 ? 1.001 9.537 -14.487 1.00 96.56 92 LYS A N 1
ATOM 717 C CA . LYS A 1 92 ? 1.733 10.667 -13.881 1.00 96.56 92 LYS A CA 1
ATOM 718 C C . LYS A 1 92 ? 1.275 10.958 -12.445 1.00 96.56 92 LYS A C 1
ATOM 720 O O . LYS A 1 92 ? 2.042 11.449 -11.630 1.00 96.56 92 LYS A O 1
ATOM 725 N N . GLY A 1 93 ? 0.013 10.667 -12.133 1.00 94.69 93 GLY A N 1
ATOM 726 C CA . GLY A 1 93 ? -0.558 10.806 -10.798 1.00 94.69 93 GLY A CA 1
ATOM 727 C C . GLY A 1 93 ? -0.427 9.568 -9.912 1.00 94.69 93 GLY A C 1
ATOM 728 O O . GLY A 1 93 ? -1.017 9.580 -8.835 1.00 94.69 93 GLY A O 1
ATOM 729 N N . SER A 1 94 ? 0.243 8.496 -10.340 1.00 96.38 94 SER A N 1
ATOM 730 C CA . SER A 1 94 ? 0.388 7.277 -9.541 1.00 96.38 94 SER A CA 1
ATOM 731 C C . SER A 1 94 ? 1.091 7.550 -8.218 1.00 96.38 94 SER A C 1
ATOM 733 O O . SER A 1 94 ? 1.955 8.420 -8.115 1.00 96.38 94 SER A O 1
ATOM 735 N N . ARG A 1 95 ? 0.706 6.804 -7.184 1.00 95.56 95 ARG A N 1
ATOM 736 C CA . ARG A 1 95 ? 1.388 6.826 -5.889 1.00 95.56 95 ARG A CA 1
ATOM 737 C C . ARG A 1 95 ? 1.750 5.413 -5.485 1.00 95.56 95 ARG A C 1
ATOM 739 O O . ARG A 1 95 ? 0.899 4.533 -5.558 1.00 95.56 95 ARG A O 1
ATOM 746 N N . PHE A 1 96 ? 2.996 5.244 -5.063 1.00 96.06 96 PHE A N 1
ATOM 747 C CA . PHE A 1 96 ? 3.610 3.965 -4.739 1.00 96.06 96 PHE A CA 1
ATOM 748 C C . PHE A 1 96 ? 3.880 3.903 -3.243 1.00 96.06 96 PHE A C 1
ATOM 750 O O . PHE A 1 96 ? 4.372 4.874 -2.679 1.00 96.06 96 PHE A O 1
ATOM 757 N N . TRP A 1 97 ? 3.598 2.782 -2.600 1.00 91.25 97 TRP A N 1
ATOM 758 C CA . TRP A 1 97 ? 3.915 2.573 -1.192 1.00 91.25 97 TRP A CA 1
ATOM 759 C C . TRP A 1 97 ? 4.525 1.199 -0.963 1.00 91.25 97 TRP A C 1
ATOM 761 O O . TRP A 1 97 ? 4.276 0.258 -1.725 1.00 91.25 97 TRP A O 1
ATOM 771 N N . ASN A 1 98 ? 5.342 1.093 0.080 1.00 88.12 98 ASN A N 1
ATOM 772 C CA . ASN A 1 98 ? 5.884 -0.183 0.505 1.00 88.12 98 ASN A CA 1
ATOM 773 C C . ASN A 1 98 ? 4.764 -1.029 1.134 1.00 88.12 98 ASN A C 1
ATOM 775 O O . ASN A 1 98 ? 3.901 -0.540 1.861 1.00 88.12 98 ASN A O 1
ATOM 779 N N . VAL A 1 99 ? 4.763 -2.315 0.809 1.00 79.62 99 VAL A N 1
ATOM 780 C CA . VAL A 1 99 ? 4.009 -3.352 1.506 1.00 79.62 99 VAL A CA 1
ATOM 781 C C . VAL A 1 99 ? 5.034 -4.234 2.221 1.00 79.62 99 VAL A C 1
ATOM 783 O O . VAL A 1 99 ? 5.366 -5.337 1.782 1.00 79.62 99 VAL A O 1
ATOM 786 N N . SER A 1 100 ? 5.597 -3.702 3.310 1.00 69.56 100 SER A N 1
ATOM 787 C CA .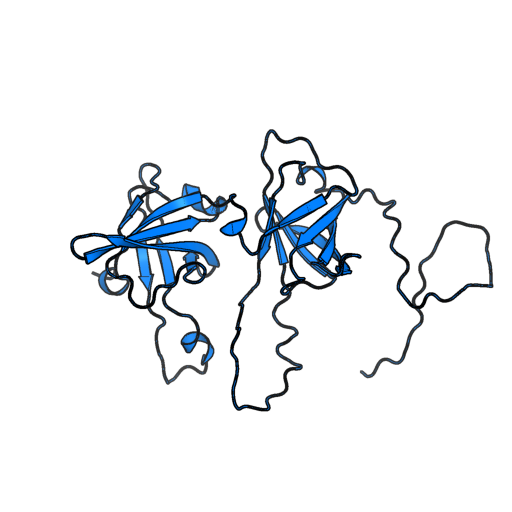 SER A 1 100 ? 6.503 -4.442 4.189 1.00 69.56 100 SER A CA 1
ATOM 788 C C . SER A 1 100 ? 5.701 -5.473 4.976 1.00 69.56 100 SER A C 1
ATOM 790 O O . SER A 1 100 ? 4.823 -5.138 5.767 1.00 69.56 100 SER A O 1
ATOM 792 N N . GLY A 1 101 ? 6.016 -6.751 4.783 1.00 56.94 101 GLY A N 1
ATOM 793 C CA . GLY A 1 101 ? 5.522 -7.807 5.655 1.00 56.94 101 GLY A CA 1
ATOM 794 C C . GLY A 1 101 ? 6.315 -7.819 6.959 1.00 56.94 101 GLY A C 1
ATOM 795 O O . GLY A 1 101 ? 7.305 -8.526 7.046 1.00 56.94 101 GLY A O 1
ATOM 796 N N . VAL A 1 102 ? 5.848 -7.106 7.984 1.00 48.38 102 VAL A N 1
ATOM 797 C CA . VAL A 1 102 ? 6.370 -7.142 9.367 1.00 48.38 102 VAL A CA 1
ATOM 798 C C . VAL A 1 102 ? 7.682 -6.365 9.589 1.00 48.38 102 VAL A C 1
ATOM 800 O O . VAL A 1 102 ? 8.779 -6.916 9.505 1.00 48.38 102 VAL A O 1
ATOM 803 N N . ASP A 1 103 ? 7.567 -5.107 10.025 1.00 43.03 103 ASP A N 1
ATOM 804 C CA . ASP A 1 103 ? 8.638 -4.414 10.753 1.00 43.03 103 ASP A CA 1
ATOM 805 C C . ASP A 1 103 ? 8.773 -5.002 12.163 1.00 43.03 103 ASP A C 1
ATOM 807 O O . ASP A 1 103 ? 8.231 -4.510 13.152 1.00 43.03 103 ASP A O 1
ATOM 811 N N . ALA A 1 104 ? 9.514 -6.100 12.281 1.00 39.00 104 ALA A N 1
ATOM 812 C CA . ALA A 1 104 ? 9.973 -6.583 13.574 1.00 39.00 104 ALA A CA 1
ATOM 813 C C . ALA A 1 104 ? 11.254 -5.828 13.963 1.00 39.00 104 ALA A C 1
ATOM 815 O O . ALA A 1 104 ? 12.342 -6.402 13.979 1.00 39.00 104 ALA A O 1
ATOM 816 N N . ASN A 1 105 ? 11.133 -4.544 14.318 1.00 39.91 105 ASN A N 1
ATOM 817 C CA . ASN A 1 105 ? 12.175 -3.814 15.052 1.00 39.91 105 ASN A CA 1
ATOM 818 C C . ASN A 1 105 ? 12.265 -4.367 16.491 1.00 39.91 105 ASN A C 1
ATOM 820 O O . ASN A 1 105 ? 11.936 -3.711 17.476 1.00 39.91 105 ASN A O 1
ATOM 824 N N . VAL A 1 106 ? 12.673 -5.630 16.625 1.00 41.53 106 VAL A N 1
ATOM 825 C CA . VAL A 1 106 ? 12.939 -6.275 17.909 1.00 41.53 106 VAL A CA 1
ATOM 826 C C . VAL A 1 106 ? 14.436 -6.151 18.156 1.00 41.53 106 VAL A C 1
ATOM 828 O O . VAL A 1 106 ? 15.241 -6.908 17.613 1.00 41.53 106 VAL A O 1
ATOM 831 N N . SER A 1 107 ? 14.834 -5.195 18.994 1.00 40.19 107 SER A N 1
ATOM 832 C CA . SER A 1 107 ? 16.173 -5.187 19.581 1.00 40.19 107 SER A CA 1
ATOM 833 C C . SER A 1 107 ? 16.272 -6.357 20.568 1.00 40.19 107 SER A C 1
ATOM 835 O O . SER A 1 107 ? 16.020 -6.241 21.766 1.00 40.19 107 SER A O 1
ATOM 837 N N . ILE A 1 108 ? 16.594 -7.547 20.052 1.00 44.44 108 ILE A N 1
ATOM 838 C CA . ILE A 1 108 ? 16.765 -8.761 20.855 1.00 44.44 108 ILE A CA 1
ATOM 839 C C . ILE A 1 108 ? 18.078 -8.620 21.631 1.00 44.44 108 ILE A C 1
ATOM 841 O O . ILE A 1 108 ? 19.140 -9.081 21.208 1.00 44.44 108 ILE A O 1
ATOM 845 N N . SER A 1 109 ? 18.017 -7.968 22.789 1.00 47.88 109 SER A N 1
ATOM 846 C CA . SER A 1 109 ? 19.094 -7.999 23.775 1.00 47.88 109 SER A CA 1
ATOM 847 C C . SER A 1 109 ? 19.155 -9.397 24.391 1.00 47.88 109 SER A C 1
ATOM 849 O O . SER A 1 109 ? 18.634 -9.633 25.474 1.00 47.88 109 SER A O 1
ATOM 851 N N . GLY A 1 110 ? 19.778 -10.337 23.677 1.00 45.78 110 GLY A N 1
ATOM 852 C CA . GLY A 1 110 ? 20.209 -11.611 24.249 1.00 45.78 110 GLY A CA 1
ATOM 853 C C . GLY A 1 110 ? 19.632 -12.872 23.615 1.00 45.78 110 GLY A C 1
ATOM 854 O O . GLY A 1 110 ? 19.027 -13.673 24.313 1.00 45.78 110 GLY A O 1
ATOM 855 N N . ALA A 1 111 ? 19.902 -13.125 22.334 1.00 46.66 111 ALA A N 1
ATOM 856 C CA . ALA A 1 111 ? 20.026 -14.502 21.850 1.00 46.66 111 ALA A CA 1
ATOM 857 C C . ALA A 1 111 ? 20.870 -14.537 20.570 1.00 46.66 111 ALA A C 1
ATOM 859 O O . ALA A 1 111 ? 20.507 -13.965 19.547 1.00 46.66 111 ALA A O 1
ATOM 860 N N . LYS A 1 112 ? 22.017 -15.221 20.617 1.00 42.78 112 LYS A N 1
ATOM 861 C CA . LYS A 1 112 ? 22.900 -15.442 19.463 1.00 42.78 112 LYS A CA 1
ATOM 862 C C . LYS A 1 112 ? 22.298 -16.556 18.591 1.00 42.78 112 LYS A C 1
ATOM 864 O O . LYS A 1 112 ? 22.791 -17.679 18.585 1.00 42.78 112 LYS A O 1
ATOM 869 N N . VAL A 1 113 ? 21.178 -16.280 17.929 1.00 45.88 113 VAL A N 1
ATOM 870 C CA . VAL A 1 113 ? 20.497 -17.233 17.038 1.00 45.88 113 VAL A CA 1
ATOM 871 C C . VAL A 1 113 ? 20.838 -16.870 15.597 1.00 45.88 113 VAL A C 1
ATOM 873 O O . VAL A 1 113 ? 20.828 -15.700 15.230 1.00 45.88 113 VAL A O 1
ATOM 876 N N . LYS A 1 114 ? 21.217 -17.873 14.799 1.00 43.91 114 LYS A N 1
ATOM 877 C CA . LYS A 1 114 ? 21.668 -17.720 13.409 1.00 43.91 114 LYS A CA 1
ATOM 878 C C . LYS A 1 114 ? 20.634 -16.949 12.575 1.00 43.91 114 LYS A C 1
ATOM 880 O O . LYS A 1 114 ? 19.585 -17.482 12.233 1.00 43.91 114 LYS A O 1
ATOM 885 N N . LEU A 1 115 ? 20.980 -15.709 12.234 1.00 46.66 115 LEU A N 1
ATOM 886 C CA . LEU A 1 115 ? 20.181 -14.742 11.469 1.00 46.66 115 LEU A CA 1
ATOM 887 C C . LEU A 1 115 ? 19.965 -15.131 9.989 1.00 46.66 115 LEU A C 1
ATOM 889 O O . LEU A 1 115 ? 19.134 -14.541 9.308 1.00 46.66 115 LEU A O 1
ATOM 893 N N . GLU A 1 116 ? 20.676 -16.141 9.487 1.00 40.38 116 GLU A N 1
ATOM 894 C CA . GLU A 1 116 ? 20.738 -16.484 8.056 1.00 40.38 116 GLU A CA 1
ATOM 895 C C . GLU A 1 116 ? 19.430 -17.073 7.491 1.00 40.38 116 GLU A C 1
ATOM 897 O O . GLU A 1 116 ? 19.191 -16.995 6.292 1.00 40.38 116 GLU A O 1
ATOM 902 N N . SER A 1 117 ? 18.557 -17.636 8.337 1.00 45.19 117 SER A N 1
ATOM 903 C CA . SER A 1 117 ? 17.291 -18.260 7.908 1.00 45.19 117 SER A CA 1
ATOM 904 C C . SER A 1 117 ? 16.091 -17.308 7.905 1.00 45.19 117 SER A C 1
ATOM 906 O O . SER A 1 117 ? 15.087 -17.623 7.271 1.00 45.19 117 SER A O 1
ATOM 908 N N . LEU A 1 118 ? 16.154 -16.184 8.628 1.00 45.47 118 LEU A N 1
ATOM 909 C CA . LEU A 1 118 ? 15.023 -15.253 8.755 1.00 45.47 118 LEU A CA 1
ATOM 910 C C . LEU A 1 118 ? 15.073 -14.125 7.719 1.00 45.47 118 LEU A C 1
ATOM 912 O O . LEU A 1 118 ? 14.025 -13.656 7.288 1.00 45.47 118 LEU A O 1
ATOM 916 N N . ALA A 1 119 ? 16.267 -13.762 7.241 1.00 45.06 119 ALA A N 1
ATOM 917 C CA . ALA A 1 119 ? 16.446 -12.754 6.193 1.00 45.06 119 ALA A CA 1
ATOM 918 C C . ALA A 1 119 ? 15.783 -13.126 4.847 1.00 45.06 119 ALA A C 1
ATOM 920 O O . ALA A 1 119 ? 15.564 -12.258 4.012 1.00 45.06 119 ALA A O 1
ATOM 921 N N . ALA A 1 120 ? 15.448 -14.404 4.634 1.00 42.41 120 ALA A N 1
ATOM 922 C CA . ALA A 1 120 ? 14.849 -14.903 3.394 1.00 42.41 120 ALA A CA 1
ATOM 923 C C . ALA A 1 120 ? 13.306 -14.849 3.356 1.00 42.41 120 ALA A C 1
ATOM 925 O O . ALA A 1 120 ? 12.722 -15.199 2.333 1.00 42.41 120 ALA A O 1
ATOM 926 N N . LEU A 1 121 ? 12.636 -14.476 4.456 1.00 49.44 121 LEU A N 1
ATOM 927 C CA . LEU A 1 121 ? 11.180 -14.647 4.605 1.00 49.44 121 LEU A CA 1
ATOM 928 C C . LEU A 1 121 ? 10.348 -13.365 4.496 1.00 49.44 121 LEU A C 1
ATOM 930 O O . LEU A 1 121 ? 9.124 -13.444 4.557 1.00 49.44 121 LEU A O 1
ATOM 934 N N . VAL A 1 122 ? 10.968 -12.212 4.260 1.00 56.06 122 VAL A N 1
ATOM 935 C CA . VAL A 1 122 ? 10.236 -10.970 3.985 1.00 56.06 122 VAL A CA 1
ATOM 936 C C . VAL A 1 122 ? 10.844 -10.322 2.754 1.00 56.06 122 VAL A C 1
ATOM 938 O O . VAL A 1 122 ? 11.706 -9.456 2.845 1.00 56.06 122 VAL A O 1
ATOM 941 N N . ASN A 1 123 ? 10.413 -10.761 1.573 1.00 62.97 123 ASN A N 1
ATOM 942 C CA . ASN A 1 123 ? 10.604 -9.925 0.397 1.00 62.97 123 ASN A CA 1
ATOM 943 C C . ASN A 1 123 ? 9.605 -8.779 0.518 1.00 62.97 123 ASN A C 1
ATOM 945 O O . ASN A 1 123 ? 8.402 -9.004 0.364 1.00 62.97 123 ASN A O 1
ATOM 949 N N . GLY A 1 124 ? 10.099 -7.573 0.812 1.00 76.06 124 GLY A N 1
ATOM 950 C CA . GLY A 1 124 ? 9.294 -6.368 0.679 1.00 76.06 124 GLY A CA 1
ATOM 951 C C . GLY A 1 124 ? 8.722 -6.290 -0.734 1.00 76.06 124 GLY A C 1
ATOM 952 O O . GLY A 1 124 ? 9.334 -6.771 -1.696 1.00 76.06 124 GLY A O 1
ATOM 953 N N . ALA A 1 125 ? 7.544 -5.706 -0.873 1.00 88.62 125 ALA A N 1
ATOM 954 C CA . ALA A 1 125 ? 6.945 -5.454 -2.171 1.00 88.62 125 ALA A CA 1
ATOM 955 C C . ALA A 1 125 ? 6.479 -4.000 -2.254 1.00 88.62 125 ALA A C 1
ATOM 957 O O . ALA A 1 125 ? 6.436 -3.278 -1.263 1.00 88.62 125 ALA A O 1
ATOM 958 N N . ILE A 1 126 ? 6.148 -3.559 -3.458 1.00 93.75 126 ILE A N 1
ATOM 959 C CA . ILE A 1 126 ? 5.604 -2.227 -3.705 1.00 93.75 126 ILE A CA 1
ATOM 960 C C . ILE A 1 126 ? 4.174 -2.412 -4.186 1.00 93.75 126 ILE A C 1
ATOM 962 O O . ILE A 1 126 ? 3.904 -3.270 -5.022 1.00 93.75 126 ILE A O 1
ATOM 966 N N . ALA A 1 127 ? 3.251 -1.602 -3.694 1.00 92.56 127 ALA A N 1
ATOM 967 C CA . ALA A 1 127 ? 1.921 -1.478 -4.267 1.00 92.56 127 ALA A CA 1
ATOM 968 C C . ALA A 1 127 ? 1.717 -0.055 -4.785 1.00 92.56 127 ALA A C 1
ATOM 970 O O . ALA A 1 127 ? 2.364 0.884 -4.323 1.00 92.56 127 ALA A O 1
ATOM 971 N N . PHE A 1 128 ? 0.835 0.110 -5.767 1.00 95.06 128 PHE A N 1
ATOM 972 C CA . PHE A 1 128 ? 0.470 1.437 -6.242 1.00 95.06 128 PHE A CA 1
ATOM 973 C C . PHE A 1 128 ? -0.987 1.538 -6.679 1.00 95.06 128 PHE A C 1
ATOM 975 O O . PHE A 1 128 ? -1.645 0.547 -7.008 1.00 95.06 128 PHE A O 1
ATOM 982 N N . ASP A 1 129 ? -1.460 2.781 -6.708 1.00 92.31 129 ASP A N 1
ATOM 983 C CA . ASP A 1 129 ? -2.734 3.190 -7.292 1.00 92.31 129 ASP A CA 1
ATOM 984 C C . ASP A 1 129 ? -2.523 4.359 -8.261 1.00 92.31 129 ASP A C 1
ATOM 986 O O . ASP A 1 129 ? -1.573 5.140 -8.129 1.00 92.31 129 ASP A O 1
ATOM 990 N N . SER A 1 130 ? -3.437 4.490 -9.221 1.00 93.19 130 SER A N 1
ATOM 991 C CA . SER A 1 130 ? -3.366 5.453 -10.316 1.00 93.19 130 SER A CA 1
ATOM 992 C C . SER A 1 130 ? -4.729 6.120 -10.534 1.00 93.19 130 SER A C 1
ATOM 994 O O . SER A 1 130 ? -5.705 5.415 -10.790 1.00 93.19 130 SER A O 1
ATOM 996 N N . PRO A 1 131 ? -4.833 7.466 -10.506 1.00 89.50 131 PRO A N 1
ATOM 997 C CA . PRO A 1 131 ? -6.084 8.159 -10.816 1.00 89.50 131 PRO A CA 1
ATOM 998 C C . PRO A 1 131 ? -6.563 7.859 -12.234 1.00 89.50 131 PRO A C 1
ATOM 1000 O O . PRO A 1 131 ? -5.766 7.868 -13.172 1.00 89.50 131 PRO A O 1
ATOM 1003 N N . GLU A 1 132 ? -7.869 7.684 -12.412 1.00 86.31 132 GLU A N 1
ATOM 1004 C CA . GLU A 1 132 ? -8.456 7.376 -13.718 1.00 86.31 132 GLU A CA 1
ATOM 1005 C C . GLU A 1 132 ? -8.181 8.480 -14.755 1.00 86.31 132 GLU A C 1
ATOM 1007 O O . GLU A 1 132 ? -7.673 8.188 -15.835 1.00 86.31 132 GLU A O 1
ATOM 1012 N N . GLU A 1 133 ? -8.339 9.745 -14.366 1.00 89.50 133 GLU A N 1
ATOM 1013 C CA . GLU A 1 133 ? -8.164 10.921 -15.237 1.00 89.50 133 GLU A CA 1
ATOM 1014 C C . GLU A 1 133 ? -6.701 11.367 -15.439 1.00 89.50 133 GLU A C 1
ATOM 1016 O O . GLU A 1 133 ? -6.425 12.413 -16.031 1.00 89.50 133 GLU A O 1
ATOM 1021 N N . SER A 1 134 ? -5.726 10.621 -14.912 1.00 93.19 134 SER A N 1
ATOM 1022 C CA . SER A 1 134 ? -4.314 10.986 -15.050 1.00 93.19 134 SER A CA 1
ATOM 1023 C C . SER A 1 134 ? -3.717 10.478 -16.367 1.00 93.19 134 SER A C 1
ATOM 1025 O O . SER A 1 134 ? -4.057 9.398 -16.851 1.00 93.19 134 SER A O 1
ATOM 1027 N N . LYS A 1 135 ? -2.798 11.257 -16.948 1.00 96.38 135 LYS A N 1
ATOM 1028 C CA . LYS A 1 135 ? -2.059 10.869 -18.159 1.00 96.38 135 LYS A CA 1
ATOM 1029 C C . LYS A 1 135 ? -1.159 9.654 -17.879 1.00 96.38 135 LYS A C 1
ATOM 1031 O O . LYS A 1 135 ? -0.652 9.564 -16.759 1.00 96.38 135 LYS A O 1
ATOM 1036 N N . PRO A 1 136 ? -0.907 8.774 -18.866 1.00 96.12 136 PRO A N 1
ATOM 1037 C CA . PRO A 1 136 ? 0.072 7.696 -18.733 1.00 96.12 136 PRO A CA 1
ATOM 1038 C C . PRO A 1 136 ? 1.452 8.216 -18.325 1.00 96.12 136 PRO A C 1
ATOM 1040 O O . PRO A 1 136 ? 1.829 9.338 -18.681 1.00 96.12 136 PRO A O 1
ATOM 1043 N N . ALA A 1 137 ? 2.182 7.411 -17.560 1.00 96.94 137 ALA A N 1
ATOM 1044 C CA . ALA A 1 137 ? 3.584 7.672 -17.277 1.00 96.94 137 ALA A CA 1
ATOM 1045 C C . ALA A 1 137 ? 4.450 7.384 -18.512 1.00 96.94 137 ALA A C 1
ATOM 1047 O O . ALA A 1 137 ? 4.089 6.596 -19.387 1.00 96.94 137 ALA A O 1
ATOM 1048 N N . GLU A 1 138 ? 5.596 8.042 -18.571 1.00 94.88 138 GLU A N 1
ATOM 1049 C CA . GLU A 1 138 ? 6.626 7.869 -19.588 1.00 94.88 138 GLU A CA 1
ATOM 1050 C C . GLU A 1 138 ? 7.831 7.148 -18.978 1.00 94.88 138 GLU A C 1
ATOM 1052 O O . GLU A 1 138 ? 7.995 7.102 -17.757 1.00 94.88 138 GLU A O 1
ATOM 1057 N N . ALA A 1 139 ? 8.670 6.556 -19.829 1.00 92.06 139 ALA A N 1
ATOM 1058 C CA . ALA A 1 139 ? 9.893 5.912 -19.364 1.00 92.06 139 ALA A CA 1
ATOM 1059 C C . ALA A 1 139 ? 10.787 6.916 -18.624 1.00 92.06 139 ALA A C 1
ATOM 1061 O O . ALA A 1 139 ? 10.902 8.071 -19.035 1.00 92.06 139 ALA A O 1
ATOM 1062 N N . GLU A 1 140 ? 11.427 6.442 -17.558 1.00 92.88 140 GLU A N 1
ATOM 1063 C CA . GLU A 1 140 ? 12.275 7.215 -16.646 1.00 92.88 140 GLU A CA 1
ATOM 1064 C C . GLU A 1 140 ? 11.512 8.271 -15.815 1.00 92.88 140 GLU A C 1
ATOM 1066 O O . GLU A 1 140 ? 12.119 9.124 -15.160 1.00 92.88 140 GLU A O 1
ATOM 1071 N N . ASP A 1 141 ? 10.173 8.225 -15.788 1.00 97.25 141 ASP A N 1
ATOM 1072 C CA . ASP A 1 141 ? 9.401 9.043 -14.853 1.00 97.25 141 ASP A CA 1
ATOM 1073 C C . ASP A 1 141 ? 9.762 8.712 -13.403 1.00 97.25 141 ASP A C 1
ATOM 1075 O O . ASP A 1 141 ? 10.003 7.561 -13.031 1.00 97.25 141 ASP A O 1
ATOM 1079 N N . THR A 1 142 ? 9.758 9.746 -12.564 1.00 97.25 142 THR A N 1
ATOM 1080 C CA . THR A 1 142 ? 10.121 9.641 -11.150 1.00 97.25 142 THR A CA 1
ATOM 1081 C C . THR A 1 142 ? 8.909 9.829 -10.244 1.00 97.25 142 THR A C 1
ATOM 1083 O O . THR A 1 142 ? 8.124 10.761 -10.426 1.00 97.25 142 THR A O 1
ATOM 1086 N N . PHE A 1 143 ? 8.801 8.987 -9.218 1.00 97.88 143 PHE A N 1
ATOM 1087 C CA . PHE A 1 143 ? 7.748 9.023 -8.204 1.00 97.88 143 PHE A CA 1
ATOM 1088 C C . PHE A 1 143 ? 8.335 8.927 -6.792 1.00 97.88 143 PHE A C 1
ATOM 1090 O O . PHE A 1 143 ? 9.460 8.477 -6.596 1.00 97.88 143 PHE A O 1
ATOM 1097 N N . GLY A 1 144 ? 7.558 9.333 -5.790 1.00 95.94 144 GLY A N 1
ATOM 1098 C CA . GLY A 1 144 ? 7.863 9.028 -4.392 1.00 95.94 144 GLY A CA 1
ATOM 1099 C C . GLY A 1 144 ? 7.390 7.622 -4.024 1.00 95.94 144 GLY A C 1
ATOM 1100 O O . GLY A 1 144 ? 6.288 7.226 -4.415 1.00 95.94 144 GLY A O 1
ATOM 1101 N N . LEU A 1 145 ? 8.201 6.899 -3.253 1.00 95.06 145 LEU A N 1
ATOM 1102 C CA . LEU A 1 145 ? 7.789 5.695 -2.539 1.00 95.06 145 LEU A CA 1
ATOM 1103 C C . LEU A 1 145 ? 7.464 6.076 -1.093 1.00 95.06 145 LEU A C 1
ATOM 1105 O O . LEU A 1 145 ? 8.333 6.509 -0.339 1.00 95.06 145 LEU A O 1
ATOM 1109 N N . TYR A 1 146 ? 6.196 5.926 -0.731 1.00 91.00 146 TYR A N 1
ATOM 1110 C CA . TYR A 1 146 ? 5.716 6.145 0.627 1.00 91.00 146 TYR A CA 1
ATOM 1111 C C . TYR A 1 146 ? 5.989 4.921 1.506 1.00 91.00 146 TYR A C 1
ATOM 1113 O O . TYR A 1 146 ? 6.042 3.793 1.011 1.00 91.00 146 TYR A O 1
ATOM 1121 N N . GLU A 1 147 ? 6.135 5.160 2.807 1.00 84.75 147 GLU A N 1
ATOM 1122 C CA . GLU A 1 147 ? 6.373 4.120 3.816 1.00 84.75 147 GLU A CA 1
ATOM 1123 C C . GLU A 1 147 ? 5.274 3.056 3.807 1.00 84.75 147 GLU A C 1
ATOM 1125 O O . GLU A 1 147 ? 5.556 1.865 3.809 1.00 84.75 147 GLU A O 1
ATOM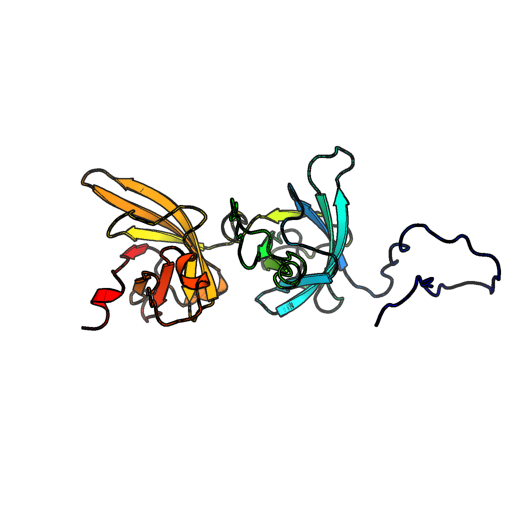 1130 N N . ASP A 1 148 ? 4.023 3.489 3.688 1.00 82.44 148 ASP A N 1
ATOM 1131 C CA . ASP A 1 148 ? 2.862 2.618 3.624 1.00 82.44 148 ASP A CA 1
ATOM 1132 C C . ASP A 1 148 ? 1.694 3.313 2.895 1.00 82.44 148 ASP A C 1
ATOM 1134 O O . ASP A 1 148 ? 1.782 4.447 2.394 1.00 82.44 148 ASP A O 1
ATOM 1138 N N . LEU A 1 149 ? 0.565 2.610 2.819 1.00 81.56 149 LEU A N 1
ATOM 1139 C CA . LEU A 1 149 ? -0.664 3.142 2.244 1.00 81.56 149 LEU A CA 1
ATOM 1140 C C . LEU A 1 149 ? -1.158 4.391 2.992 1.00 81.56 149 LEU A C 1
ATOM 1142 O O . LEU A 1 149 ? -1.683 5.309 2.349 1.00 81.56 149 LEU A O 1
ATOM 1146 N N . ALA A 1 150 ? -1.021 4.430 4.317 1.00 74.62 150 ALA A N 1
ATOM 1147 C CA . ALA A 1 150 ? -1.512 5.527 5.136 1.00 74.62 150 ALA A CA 1
ATOM 1148 C C . ALA A 1 150 ? -0.809 6.847 4.786 1.00 74.62 150 ALA A C 1
ATOM 1150 O O . ALA A 1 150 ? -1.460 7.873 4.570 1.00 74.62 150 ALA A O 1
ATOM 1151 N N . HIS A 1 151 ? 0.502 6.790 4.576 1.00 81.69 151 HIS A N 1
ATOM 1152 C CA . HIS A 1 151 ? 1.340 7.924 4.204 1.00 81.69 151 HIS A CA 1
ATOM 1153 C C . HIS A 1 151 ? 1.223 8.309 2.724 1.00 81.69 151 HIS A C 1
ATOM 1155 O O . HIS A 1 151 ? 1.460 9.463 2.360 1.00 81.69 151 HIS A O 1
ATOM 1161 N N . SER A 1 152 ? 0.777 7.390 1.862 1.00 77.38 152 SER A N 1
ATOM 1162 C CA . SER A 1 152 ? 0.576 7.652 0.429 1.00 77.38 152 SER A CA 1
ATOM 1163 C C . SER A 1 152 ? -0.539 8.652 0.109 1.00 77.38 152 SER A C 1
ATOM 1165 O O . SER A 1 152 ? -0.726 9.028 -1.053 1.00 77.38 152 SER A O 1
ATOM 1167 N N . GLN A 1 153 ? -1.338 9.063 1.103 1.00 81.19 153 GLN A N 1
ATOM 1168 C CA . GLN A 1 153 ? -2.533 9.895 0.921 1.00 81.19 153 GLN A CA 1
ATOM 1169 C C . GLN A 1 153 ? -3.539 9.287 -0.090 1.00 81.19 153 GLN A C 1
ATOM 1171 O O . GLN A 1 153 ? -4.341 10.018 -0.677 1.00 81.19 153 GLN A O 1
ATOM 1176 N N . ARG A 1 154 ? -3.449 7.977 -0.378 1.00 82.69 154 ARG A N 1
ATOM 1177 C CA . ARG A 1 154 ? -4.402 7.226 -1.221 1.00 82.69 154 ARG A CA 1
ATOM 1178 C C . ARG A 1 154 ? -5.434 6.466 -0.423 1.00 82.69 154 ARG A C 1
ATOM 1180 O O . ARG A 1 154 ? -6.489 6.155 -0.969 1.00 82.69 154 ARG A O 1
ATOM 1187 N N . GLY A 1 155 ? -5.137 6.154 0.832 1.00 82.06 155 GLY A N 1
ATOM 1188 C CA . GLY A 1 155 ? -6.111 5.503 1.681 1.00 82.06 155 GLY A CA 1
ATOM 1189 C C . GLY A 1 155 ? -7.295 6.418 1.992 1.00 82.06 155 GLY A C 1
ATOM 1190 O O . GLY A 1 155 ? -7.214 7.649 1.948 1.00 82.06 155 GLY A O 1
ATOM 1191 N N . VAL A 1 156 ? -8.427 5.795 2.295 1.00 89.00 156 VAL A N 1
ATOM 1192 C CA . VAL A 1 156 ? -9.639 6.491 2.714 1.00 89.00 156 VAL A CA 1
ATOM 1193 C C . VAL A 1 156 ? -9.600 6.667 4.221 1.00 89.00 156 VAL A C 1
ATOM 1195 O O . VAL A 1 156 ? -9.552 5.691 4.963 1.00 89.00 156 VAL A O 1
ATOM 1198 N N . ILE A 1 157 ? -9.648 7.919 4.669 1.00 94.12 157 ILE A N 1
ATOM 1199 C CA . ILE A 1 157 ? -9.690 8.243 6.094 1.00 94.12 157 ILE A CA 1
ATOM 1200 C C . ILE A 1 157 ? -11.110 8.010 6.624 1.00 94.12 157 ILE A C 1
ATOM 1202 O O . ILE A 1 157 ? -12.085 8.553 6.088 1.00 94.12 157 ILE A O 1
ATOM 1206 N N . ILE A 1 158 ? -11.211 7.226 7.695 1.00 96.12 158 ILE A N 1
ATOM 1207 C CA . ILE A 1 158 ? -12.412 7.047 8.512 1.00 96.12 158 ILE A CA 1
ATOM 1208 C C . ILE A 1 158 ? -12.156 7.508 9.946 1.00 96.12 158 ILE A C 1
ATOM 1210 O O . ILE A 1 158 ? -11.019 7.514 10.421 1.00 96.12 158 ILE A O 1
ATOM 1214 N N . LYS A 1 159 ? -13.227 7.872 10.652 1.00 97.38 159 LYS A N 1
ATOM 1215 C CA . LYS A 1 159 ? -13.174 8.248 12.068 1.00 97.38 159 LYS A CA 1
ATOM 1216 C C . LYS A 1 159 ? -13.682 7.120 12.945 1.00 97.38 159 LYS A C 1
ATOM 1218 O O . LYS A 1 159 ? -14.704 6.500 12.646 1.00 97.38 159 LYS A O 1
ATOM 1223 N N . LEU A 1 160 ? -12.990 6.905 14.053 1.00 97.19 160 LEU A N 1
ATOM 1224 C CA . LEU A 1 160 ? -13.308 5.890 15.042 1.00 97.19 160 LEU A CA 1
ATOM 1225 C C . LEU A 1 160 ? -13.662 6.542 16.376 1.00 97.19 160 LEU A C 1
ATOM 1227 O O . LEU A 1 160 ? -12.926 7.389 16.884 1.00 97.19 160 LEU A O 1
ATOM 1231 N N . GLU A 1 161 ? -14.759 6.098 16.975 1.00 96.25 161 GLU A N 1
ATOM 1232 C CA . GLU A 1 161 ? -15.031 6.272 18.397 1.00 96.25 161 GLU A CA 1
ATOM 1233 C C . GLU A 1 161 ? -14.565 5.018 19.135 1.00 96.25 161 GLU A C 1
ATOM 1235 O O . GLU A 1 161 ? -15.017 3.909 18.846 1.00 96.25 161 GLU A O 1
ATOM 1240 N N . LEU A 1 162 ? -13.619 5.189 20.058 1.00 94.56 162 LEU A N 1
ATOM 1241 C CA . LEU A 1 162 ? -12.898 4.093 20.694 1.00 94.56 162 LEU A CA 1
ATOM 1242 C C . LEU A 1 162 ? -13.352 3.928 22.151 1.00 94.56 162 LEU A C 1
ATOM 1244 O O . LEU A 1 162 ? -13.493 4.923 22.864 1.00 94.56 162 LEU A O 1
ATOM 1248 N N . PRO A 1 163 ? -13.505 2.685 22.646 1.00 90.44 163 PRO A N 1
ATOM 1249 C CA . PRO A 1 163 ? -13.849 2.451 24.047 1.00 90.44 163 PRO A CA 1
ATOM 1250 C C . PRO A 1 163 ? -12.705 2.843 24.998 1.00 90.44 163 PRO A C 1
ATOM 1252 O O . PRO A 1 163 ? -12.950 3.202 26.145 1.00 90.44 163 PRO A O 1
ATOM 1255 N N . SER A 1 164 ? -11.451 2.756 24.539 1.00 89.25 164 SER A N 1
ATOM 1256 C CA . SER A 1 164 ? -10.254 3.244 25.237 1.00 89.25 164 SER A CA 1
ATOM 1257 C C . SER A 1 164 ? -9.072 3.336 24.264 1.00 89.25 164 SER A C 1
ATOM 1259 O O . SER A 1 164 ? -9.067 2.648 23.246 1.00 89.25 164 SER A O 1
ATOM 1261 N N . GLY A 1 165 ? -8.048 4.124 24.606 1.00 86.56 165 GLY A N 1
ATOM 1262 C CA . GLY A 1 165 ? -6.768 4.165 23.881 1.00 86.56 165 GLY A CA 1
ATOM 1263 C C . GLY A 1 165 ? -5.751 3.108 24.334 1.00 86.56 165 GLY A C 1
ATOM 1264 O O . GLY A 1 165 ? -4.639 3.057 23.822 1.00 86.56 165 GLY A O 1
ATOM 1265 N N . ALA A 1 166 ? -6.088 2.280 25.328 1.00 87.50 166 ALA A N 1
ATOM 1266 C CA . ALA A 1 166 ? -5.126 1.385 25.963 1.00 87.50 166 ALA A CA 1
ATOM 1267 C C . ALA A 1 166 ? -4.631 0.304 24.990 1.00 87.50 166 ALA A C 1
ATOM 1269 O O . ALA A 1 166 ? -5.427 -0.499 24.497 1.00 87.50 166 ALA A O 1
ATOM 1270 N N . GLY A 1 167 ? -3.315 0.235 24.774 1.00 83.69 167 GLY A N 1
ATOM 1271 C CA . GLY A 1 167 ? -2.689 -0.733 23.867 1.00 83.69 167 GLY A CA 1
ATOM 1272 C C . GLY A 1 167 ? -2.937 -0.452 22.382 1.00 83.69 167 GLY A C 1
ATOM 1273 O O . GLY A 1 167 ? -2.789 -1.372 21.583 1.00 83.69 167 GLY A O 1
ATOM 1274 N N . LEU A 1 168 ? -3.353 0.773 22.042 1.00 90.06 168 LEU A N 1
ATOM 1275 C CA . LEU A 1 168 ? -3.425 1.279 20.675 1.00 90.06 168 LEU A CA 1
ATOM 1276 C C . LEU A 1 168 ? -2.283 2.270 20.456 1.00 90.06 168 LEU A C 1
ATOM 1278 O O . LEU A 1 168 ? -2.045 3.145 21.288 1.00 90.06 168 LEU A O 1
ATOM 1282 N N . THR A 1 169 ? -1.632 2.149 19.312 1.00 88.81 169 THR A N 1
ATOM 1283 C CA . THR A 1 169 ? -0.530 3.004 18.874 1.00 88.81 169 THR A CA 1
ATOM 1284 C C . THR A 1 169 ? -0.844 3.515 17.472 1.00 88.81 169 THR A C 1
ATOM 1286 O O . THR A 1 169 ? -1.172 2.715 16.586 1.00 88.81 169 THR A O 1
ATOM 1289 N N . ALA A 1 170 ? -0.789 4.837 17.289 1.00 88.81 170 ALA A N 1
ATOM 1290 C CA . ALA A 1 170 ? -0.859 5.448 15.963 1.00 88.81 170 ALA A CA 1
ATOM 1291 C C . ALA A 1 170 ? 0.317 4.961 15.100 1.00 88.81 170 ALA A C 1
ATOM 1293 O O . ALA A 1 170 ? 1.375 4.635 15.634 1.00 88.81 170 ALA A O 1
ATOM 1294 N N . ASP A 1 171 ? 0.087 4.850 13.798 1.00 83.88 171 ASP A N 1
ATOM 1295 C CA . ASP A 1 171 ? 1.029 4.386 12.774 1.00 83.88 171 ASP A CA 1
ATOM 1296 C C . ASP A 1 171 ? 1.510 2.939 12.980 1.00 83.88 171 ASP A C 1
ATOM 1298 O O . ASP A 1 171 ? 2.525 2.507 12.447 1.00 83.88 171 ASP A O 1
ATOM 1302 N N . SER A 1 172 ? 0.784 2.159 13.787 1.00 83.06 172 SER A N 1
ATOM 1303 C CA . SER A 1 172 ? 1.183 0.787 14.121 1.00 83.06 172 SER A CA 1
ATOM 1304 C C . SER A 1 172 ? 0.014 -0.176 14.291 1.00 83.06 172 SER A C 1
ATOM 1306 O O . SER A 1 172 ? 0.140 -1.344 13.942 1.00 83.06 172 SER A O 1
ATOM 1308 N N . THR A 1 173 ? -1.133 0.269 14.813 1.00 90.38 173 THR A N 1
ATOM 1309 C CA . THR A 1 173 ? -2.265 -0.640 15.076 1.00 90.38 173 THR A CA 1
ATOM 1310 C C . THR A 1 173 ? -3.047 -0.921 13.785 1.00 90.38 173 THR A C 1
ATOM 1312 O O . THR A 1 173 ? -3.668 0.013 13.261 1.00 90.38 173 THR A O 1
ATOM 1315 N N . PRO A 1 174 ? -3.087 -2.171 13.281 1.00 90.75 174 PRO A N 1
ATOM 1316 C CA . PRO A 1 174 ? -3.673 -2.464 11.978 1.00 90.75 174 PRO A CA 1
ATOM 1317 C C . PRO A 1 174 ? -5.181 -2.741 12.052 1.00 90.75 174 PRO A C 1
ATOM 1319 O O . PRO A 1 174 ? -5.709 -3.217 13.066 1.00 90.75 174 PRO A O 1
ATOM 1322 N N . LEU A 1 175 ? -5.868 -2.480 10.939 1.00 93.44 175 LEU A N 1
ATOM 1323 C CA . LEU A 1 175 ? -7.196 -2.993 10.617 1.00 93.44 175 LEU A CA 1
ATOM 1324 C C . LEU A 1 175 ? -7.049 -4.245 9.763 1.00 93.44 175 LEU A C 1
ATOM 1326 O O . LEU A 1 175 ? -6.513 -4.199 8.660 1.00 93.44 175 LEU A O 1
ATOM 1330 N N . MET A 1 176 ? -7.585 -5.346 10.260 1.00 90.69 176 MET A N 1
ATOM 1331 C CA . MET A 1 176 ? -7.547 -6.654 9.634 1.00 90.69 176 MET A CA 1
ATOM 1332 C C . MET A 1 176 ? -8.898 -6.977 8.999 1.00 90.69 176 MET A C 1
ATOM 1334 O O . MET A 1 176 ? -9.953 -6.663 9.549 1.00 90.69 176 MET A O 1
ATOM 1338 N N . TYR A 1 177 ? -8.870 -7.634 7.848 1.00 89.81 177 TYR A N 1
ATOM 1339 C CA . TYR A 1 177 ? -10.032 -8.248 7.222 1.00 89.81 177 TYR A CA 1
ATOM 1340 C C . TYR A 1 177 ? -9.625 -9.600 6.647 1.00 89.81 177 TYR A C 1
ATOM 1342 O O . TYR A 1 177 ? -8.750 -9.676 5.784 1.00 89.81 177 TYR A O 1
ATOM 1350 N N . GLN A 1 178 ? -10.248 -10.677 7.133 1.00 85.81 178 GLN A N 1
ATOM 1351 C CA . GLN A 1 178 ? -9.943 -12.050 6.698 1.00 85.81 178 GLN A CA 1
ATOM 1352 C C . GLN A 1 178 ? -8.450 -12.407 6.841 1.00 85.81 178 GLN A C 1
ATOM 1354 O O . GLN A 1 178 ? -7.887 -13.130 6.021 1.00 85.81 178 GLN A O 1
ATOM 1359 N N . GLY A 1 179 ? -7.797 -11.881 7.883 1.00 78.62 179 GLY A N 1
ATOM 1360 C CA . GLY A 1 179 ? -6.370 -12.094 8.143 1.00 78.62 179 GLY A CA 1
ATOM 1361 C C . GLY A 1 179 ? -5.419 -11.241 7.297 1.00 78.62 179 GLY A C 1
ATOM 1362 O O . GLY A 1 179 ? -4.209 -11.372 7.454 1.00 78.62 179 GLY A O 1
ATOM 1363 N N . LEU A 1 180 ? -5.934 -10.362 6.435 1.00 79.69 180 LEU A N 1
ATOM 1364 C CA . LEU A 1 180 ? -5.142 -9.394 5.677 1.00 79.69 180 LEU A CA 1
ATOM 1365 C C . LEU A 1 180 ? -5.211 -8.021 6.339 1.00 79.69 180 LEU A C 1
ATOM 1367 O O . LEU A 1 180 ? -6.288 -7.595 6.748 1.00 79.69 180 LEU A O 1
ATOM 1371 N N . GLU A 1 181 ? -4.089 -7.313 6.391 1.00 85.12 181 GLU A N 1
ATOM 1372 C CA . GLU A 1 181 ? -4.078 -5.903 6.774 1.00 85.12 181 GLU A CA 1
ATOM 1373 C C . GLU A 1 181 ? -4.688 -5.058 5.648 1.00 85.12 181 GLU A C 1
ATOM 1375 O O . GLU A 1 181 ? -4.305 -5.170 4.482 1.00 85.12 181 GLU A O 1
ATOM 1380 N N . VAL A 1 182 ? -5.692 -4.254 5.993 1.00 89.50 182 VAL A N 1
ATOM 1381 C CA . VAL A 1 182 ? -6.477 -3.428 5.061 1.00 89.50 182 VAL A CA 1
ATOM 1382 C C . VAL A 1 182 ? -6.622 -1.983 5.538 1.00 89.50 182 VAL A C 1
ATOM 1384 O O . VAL A 1 182 ? -7.401 -1.217 4.977 1.00 89.50 182 VAL A O 1
ATOM 1387 N N . GLY A 1 183 ? -5.899 -1.592 6.579 1.00 91.50 183 GLY A N 1
ATOM 1388 C CA . GLY A 1 183 ? -5.865 -0.226 7.073 1.00 91.50 183 GLY A CA 1
ATOM 1389 C C . GLY A 1 183 ? -5.008 -0.106 8.321 1.00 91.50 183 GLY A C 1
ATOM 1390 O O . GLY A 1 183 ? -4.590 -1.108 8.894 1.00 91.50 183 GLY A O 1
ATOM 1391 N N . GLN A 1 184 ? -4.780 1.123 8.758 1.00 92.19 184 GLN A N 1
ATOM 1392 C CA . GLN A 1 184 ? -3.908 1.429 9.883 1.00 92.19 184 GLN A CA 1
ATOM 1393 C C . GLN A 1 184 ? -4.464 2.626 10.655 1.00 92.19 184 GLN A C 1
ATOM 1395 O O . GLN A 1 184 ? -4.967 3.589 10.068 1.00 92.19 184 GLN A O 1
ATOM 1400 N N . LEU A 1 185 ? -4.412 2.559 11.984 1.00 93.75 185 LEU A N 1
ATOM 1401 C CA . LEU A 1 185 ? -4.728 3.691 12.849 1.00 93.75 185 LEU A CA 1
ATOM 1402 C C . LEU A 1 185 ? -3.637 4.754 12.696 1.00 93.75 185 LEU A C 1
ATOM 1404 O O . LEU A 1 185 ? -2.510 4.499 13.090 1.00 93.75 185 LEU A O 1
ATOM 1408 N N . THR A 1 186 ? -3.968 5.939 12.194 1.00 92.94 186 THR A N 1
ATOM 1409 C CA . THR A 1 186 ? -3.002 7.025 11.936 1.00 92.94 186 THR A CA 1
ATOM 1410 C C . THR A 1 186 ? -3.046 8.130 12.981 1.00 92.94 186 THR A C 1
ATOM 1412 O O . THR A 1 186 ? -2.155 8.968 13.063 1.00 92.94 186 THR A O 1
ATOM 1415 N N . LYS A 1 187 ? -4.109 8.189 13.789 1.00 94.44 187 LYS A N 1
ATOM 1416 C CA . LYS A 1 187 ? -4.233 9.204 14.836 1.00 94.44 187 LYS A CA 1
ATOM 1417 C C . LYS A 1 187 ? -5.029 8.696 16.023 1.00 94.44 187 LYS A C 1
ATOM 1419 O O . LYS A 1 187 ? -6.012 7.977 15.849 1.00 94.44 187 LYS A O 1
ATOM 1424 N N . LEU A 1 188 ? -4.634 9.125 17.219 1.00 95.12 188 LEU A N 1
ATOM 1425 C CA . LEU A 1 188 ? -5.331 8.852 18.470 1.00 95.12 188 LEU A CA 1
ATOM 1426 C C . LEU A 1 188 ? -5.428 10.136 19.300 1.00 95.12 188 LEU A C 1
ATOM 1428 O O . LEU A 1 188 ? -4.411 10.745 19.621 1.00 95.12 188 LEU A O 1
ATOM 1432 N N . ASP A 1 189 ? -6.646 10.518 19.672 1.00 95.19 189 ASP A N 1
ATOM 1433 C CA . ASP A 1 189 ? -6.940 11.743 20.414 1.00 95.19 189 ASP A CA 1
ATOM 1434 C C . ASP A 1 189 ? -7.733 11.424 21.695 1.00 95.19 189 ASP A C 1
ATOM 1436 O O . ASP A 1 189 ? -8.715 10.670 21.679 1.00 95.19 189 ASP A O 1
ATOM 1440 N N . LEU A 1 190 ? -7.329 12.033 22.817 1.00 94.81 190 LEU A N 1
ATOM 1441 C CA . LEU A 1 190 ? -8.094 12.044 24.066 1.00 94.81 190 LEU A CA 1
ATOM 1442 C C . LEU A 1 190 ? -8.895 13.345 24.154 1.00 94.81 190 LEU A C 1
ATOM 1444 O O . LEU A 1 190 ? -8.335 14.421 24.361 1.00 94.81 190 LEU A O 1
ATOM 1448 N N . ASN A 1 191 ? -10.213 13.239 24.028 1.00 93.31 191 ASN A N 1
ATOM 1449 C CA . ASN A 1 191 ? -11.120 14.378 24.091 1.00 93.31 191 ASN A CA 1
ATOM 1450 C C . ASN A 1 191 ? -11.566 14.671 25.536 1.00 93.31 191 ASN A C 1
ATOM 1452 O O . ASN A 1 191 ? -11.509 13.791 26.408 1.00 93.31 191 ASN A O 1
ATOM 1456 N N . PRO A 1 192 ? -12.084 15.886 25.802 1.00 92.12 192 PRO A N 1
ATOM 1457 C CA . PRO A 1 192 ? -12.728 16.209 27.071 1.00 92.12 192 PRO A CA 1
ATOM 1458 C C . PRO A 1 192 ? -13.802 15.182 27.462 1.00 92.12 192 PRO A C 1
ATOM 1460 O O . PRO A 1 192 ? -14.537 14.675 26.616 1.00 92.12 192 PRO A O 1
ATOM 1463 N N . GLY A 1 193 ? -13.888 14.867 28.756 1.00 88.38 193 GLY A N 1
ATOM 1464 C CA . GLY A 1 193 ? -14.800 13.836 29.271 1.00 88.38 193 GLY A CA 1
ATOM 1465 C C . GLY A 1 193 ? -14.274 12.400 29.153 1.00 88.38 193 GLY A C 1
ATOM 1466 O O . GLY A 1 193 ? -15.011 11.466 29.448 1.00 88.38 193 GLY A O 1
ATOM 1467 N N . GLY A 1 194 ? -13.014 12.211 28.743 1.00 87.50 194 GLY A N 1
ATOM 1468 C CA . GLY A 1 194 ? -12.375 10.892 28.670 1.00 87.50 194 GLY A CA 1
ATOM 1469 C C . GLY A 1 194 ? -12.720 10.094 27.410 1.00 87.50 194 GLY A C 1
ATOM 1470 O O . GLY A 1 194 ? -12.355 8.925 27.310 1.00 87.50 194 GLY A O 1
ATOM 1471 N N . LYS A 1 195 ? -13.414 10.711 26.444 1.00 92.50 195 LYS A N 1
ATOM 1472 C CA . LYS A 1 195 ? -13.776 10.076 25.174 1.00 92.50 195 LYS A CA 1
ATOM 1473 C C . LYS A 1 195 ? -12.550 9.963 24.272 1.00 92.50 195 LYS A C 1
ATOM 1475 O O . LYS A 1 195 ? -11.903 10.964 23.972 1.00 92.50 195 LYS A O 1
ATOM 1480 N N . VAL A 1 196 ? -12.270 8.759 23.790 1.00 95.62 196 VAL A N 1
ATOM 1481 C CA . VAL A 1 196 ? -11.148 8.503 22.883 1.00 95.62 196 VAL A CA 1
ATOM 1482 C C . VAL A 1 196 ? -11.665 8.425 21.451 1.00 95.62 196 VAL A C 1
ATOM 1484 O O . VAL A 1 196 ? -12.637 7.724 21.169 1.00 95.62 196 VAL A O 1
ATOM 1487 N N . THR A 1 197 ? -11.022 9.149 20.542 1.00 96.81 197 THR A N 1
ATOM 1488 C CA . THR A 1 197 ? -11.292 9.070 19.101 1.00 96.81 197 THR A CA 1
ATOM 1489 C C . THR A 1 197 ? -10.016 8.758 18.345 1.00 96.81 197 THR A C 1
ATOM 1491 O O . THR A 1 197 ? -8.921 9.024 18.833 1.00 96.81 197 THR A O 1
ATOM 1494 N N . GLY A 1 198 ? -10.154 8.208 17.147 1.00 95.94 198 GLY A N 1
ATOM 1495 C CA . GLY A 1 198 ? -9.025 7.996 16.256 1.00 95.94 198 GLY A CA 1
ATOM 1496 C C . GLY A 1 198 ? -9.375 8.266 14.805 1.00 95.94 198 GLY A C 1
ATOM 1497 O O . GLY A 1 198 ? -10.547 8.262 14.421 1.00 95.94 198 GLY A O 1
ATOM 1498 N N . GLU A 1 199 ? -8.342 8.482 14.005 1.00 96.69 199 GLU A N 1
ATOM 1499 C CA . GLU A 1 199 ? -8.432 8.463 12.549 1.00 96.69 199 GLU A CA 1
ATOM 1500 C C . GLU A 1 199 ? -7.721 7.212 12.052 1.00 96.69 199 GLU A C 1
ATOM 1502 O O . GLU A 1 199 ? -6.668 6.831 12.566 1.00 96.69 199 GLU A O 1
ATOM 1507 N N . MET A 1 200 ? -8.330 6.550 11.079 1.00 95.06 200 MET A N 1
ATOM 1508 C CA . MET A 1 200 ? -7.802 5.337 10.480 1.00 95.06 200 MET A CA 1
ATOM 1509 C C . MET A 1 200 ? -7.799 5.492 8.974 1.00 95.06 200 MET A C 1
ATOM 1511 O O . MET A 1 200 ? -8.805 5.884 8.381 1.00 95.06 200 MET A O 1
ATOM 1515 N N . THR A 1 201 ? -6.675 5.154 8.361 1.00 94.88 201 THR A N 1
ATOM 1516 C CA . THR A 1 201 ? -6.542 5.146 6.911 1.00 94.88 201 THR A CA 1
ATOM 1517 C C . THR A 1 201 ? -6.759 3.731 6.395 1.00 94.88 201 THR A C 1
ATOM 1519 O O . THR A 1 201 ? -6.115 2.794 6.855 1.00 94.88 201 THR A O 1
ATOM 1522 N N . VAL A 1 202 ? -7.699 3.570 5.465 1.00 93.31 202 VAL A N 1
ATOM 1523 C CA . VAL A 1 202 ? -8.189 2.269 4.985 1.00 93.31 202 VAL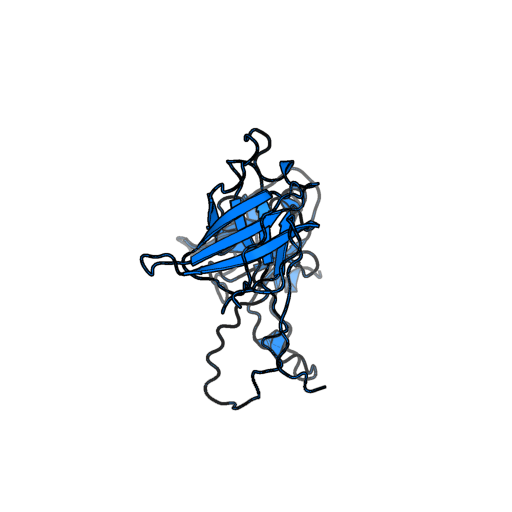 A CA 1
ATOM 1524 C C . VAL A 1 202 ? -7.888 2.087 3.498 1.00 93.31 202 VAL A C 1
ATOM 1526 O O . VAL A 1 202 ? -7.948 3.040 2.718 1.00 93.31 202 VAL A O 1
ATOM 1529 N N . ASP A 1 203 ? -7.595 0.854 3.095 1.00 88.69 203 ASP A N 1
ATOM 1530 C CA . ASP A 1 203 ? -7.388 0.456 1.705 1.00 88.69 203 ASP A CA 1
ATOM 1531 C C . ASP A 1 203 ? -8.633 0.747 0.845 1.00 88.69 203 ASP A C 1
ATOM 1533 O O . ASP A 1 203 ? -9.736 0.293 1.174 1.00 88.69 203 ASP A O 1
ATOM 1537 N N . PRO A 1 204 ? -8.490 1.475 -0.282 1.00 85.88 204 PRO A N 1
ATOM 1538 C CA . PRO A 1 204 ? -9.590 1.742 -1.204 1.00 85.88 204 PRO A CA 1
ATOM 1539 C C . PRO A 1 204 ? -10.362 0.490 -1.648 1.00 85.88 204 PRO A C 1
ATOM 1541 O O . PRO A 1 204 ? -11.565 0.563 -1.894 1.00 85.88 204 PRO A O 1
ATOM 1544 N N . SER A 1 205 ? -9.698 -0.668 -1.721 1.00 83.25 205 SER A N 1
ATOM 1545 C CA . SER A 1 205 ? -10.295 -1.943 -2.132 1.00 83.25 205 SER A CA 1
ATOM 1546 C C . SER A 1 205 ? -11.337 -2.495 -1.157 1.00 83.25 205 SER A C 1
ATOM 1548 O O . SER A 1 205 ? -12.173 -3.294 -1.576 1.00 83.25 205 SER A O 1
ATOM 1550 N N . VAL A 1 206 ? -11.336 -2.062 0.109 1.00 89.88 206 VAL A N 1
ATOM 1551 C CA . VAL A 1 206 ? -12.332 -2.486 1.110 1.00 89.88 206 VAL A CA 1
ATOM 1552 C C . VAL A 1 206 ? -13.366 -1.408 1.426 1.00 89.88 206 VAL A C 1
ATOM 1554 O O . VAL A 1 206 ? -14.276 -1.645 2.214 1.00 89.88 206 VAL A O 1
ATOM 1557 N N . VAL A 1 207 ? -13.300 -0.237 0.785 1.00 90.06 207 VAL A N 1
ATOM 1558 C CA . VAL A 1 207 ? -14.225 0.883 1.045 1.00 90.06 207 VAL A CA 1
ATOM 1559 C C . VAL A 1 207 ? -15.681 0.507 0.784 1.00 90.06 207 VAL A C 1
ATOM 1561 O O . VAL A 1 207 ? -16.576 0.984 1.476 1.00 90.06 207 VAL A O 1
ATOM 1564 N N . THR A 1 208 ? -15.947 -0.393 -0.163 1.00 92.19 208 THR A N 1
ATOM 1565 C CA . THR A 1 208 ? -17.306 -0.889 -0.436 1.00 92.19 208 THR A CA 1
ATOM 1566 C C . THR A 1 208 ? -17.901 -1.698 0.718 1.00 92.19 208 THR A C 1
ATOM 1568 O O . THR A 1 208 ? -19.120 -1.878 0.761 1.00 92.19 208 THR A O 1
ATOM 1571 N N . LEU A 1 209 ? -17.049 -2.184 1.627 1.00 94.38 209 LEU A N 1
ATOM 1572 C CA . LEU A 1 209 ? -17.423 -2.895 2.847 1.00 94.38 209 LEU A CA 1
ATOM 1573 C C . LEU A 1 209 ? -17.698 -1.939 4.012 1.00 94.38 209 LEU A C 1
ATOM 1575 O O . LEU A 1 209 ? -18.153 -2.407 5.041 1.00 94.38 209 LEU A O 1
ATOM 1579 N N . LEU A 1 210 ? -17.423 -0.634 3.885 1.00 96.00 210 LEU A N 1
ATOM 1580 C CA . LEU A 1 210 ? -17.639 0.366 4.934 1.00 96.00 210 LEU A CA 1
ATOM 1581 C C . LEU A 1 210 ? -19.059 0.942 4.844 1.00 96.00 210 LEU A C 1
ATOM 1583 O O . LEU A 1 210 ? -19.301 1.978 4.220 1.00 96.00 210 LEU A O 1
ATOM 1587 N N . ARG A 1 211 ? -20.014 0.248 5.464 1.00 96.12 211 ARG A N 1
ATOM 1588 C CA . ARG A 1 211 ? -21.453 0.570 5.421 1.00 96.12 211 ARG A CA 1
ATOM 1589 C C . ARG A 1 211 ? -22.061 0.742 6.808 1.00 96.12 211 ARG A C 1
ATOM 1591 O O . ARG A 1 211 ? -21.438 0.397 7.806 1.00 96.12 211 ARG A O 1
ATOM 1598 N N . GLU A 1 212 ? -23.286 1.251 6.881 1.00 93.94 212 GLU A N 1
ATOM 1599 C CA . GLU A 1 212 ? -24.020 1.508 8.130 1.00 93.94 212 GLU A CA 1
ATOM 1600 C C . GLU A 1 212 ? -23.963 0.364 9.148 1.00 93.94 212 GLU A C 1
ATOM 1602 O O . GLU A 1 212 ? -23.723 0.633 10.324 1.00 93.94 212 GLU A O 1
ATOM 1607 N N . ASN A 1 213 ? -24.135 -0.888 8.706 1.00 93.56 213 ASN A N 1
ATOM 1608 C CA . ASN A 1 213 ? -24.141 -2.064 9.584 1.00 93.56 213 ASN A CA 1
ATOM 1609 C C . ASN A 1 213 ? -22.779 -2.771 9.685 1.00 93.56 213 ASN A C 1
ATOM 1611 O O . ASN A 1 213 ? -22.692 -3.890 10.195 1.00 93.56 213 ASN A O 1
ATOM 1615 N N . THR A 1 214 ? -21.713 -2.139 9.197 1.00 95.50 214 THR A N 1
ATOM 1616 C CA . THR A 1 214 ? -20.342 -2.643 9.339 1.00 95.50 214 THR A CA 1
ATOM 1617 C C . THR A 1 214 ? -19.864 -2.444 10.764 1.00 95.50 214 THR A C 1
ATOM 1619 O O . THR A 1 214 ? -20.034 -1.370 11.346 1.00 95.50 214 THR A O 1
ATOM 1622 N N . ARG A 1 215 ? -19.236 -3.475 11.329 1.00 94.12 215 ARG A N 1
ATOM 1623 C CA . ARG A 1 215 ? -18.653 -3.417 12.669 1.00 94.12 215 ARG A CA 1
ATOM 1624 C C . ARG A 1 215 ? -17.138 -3.408 12.576 1.00 94.12 215 ARG A C 1
ATOM 1626 O O . ARG A 1 215 ? -16.553 -4.132 11.775 1.00 94.12 215 ARG A O 1
ATOM 1633 N N . ILE A 1 216 ? -16.519 -2.608 13.434 1.00 95.62 216 ILE A N 1
ATOM 1634 C CA . ILE A 1 216 ? -15.079 -2.640 13.667 1.00 95.62 216 ILE A CA 1
ATOM 1635 C C . ILE A 1 216 ? -14.880 -3.152 15.089 1.00 95.62 216 ILE A C 1
ATOM 1637 O O . ILE A 1 216 ? -15.298 -2.512 16.057 1.00 95.62 216 ILE A O 1
ATOM 1641 N N . GLU A 1 217 ? -14.298 -4.338 15.210 1.00 94.06 217 GLU A N 1
ATOM 1642 C CA . GLU A 1 217 ? -14.128 -5.032 16.483 1.00 94.06 217 GLU A CA 1
ATOM 1643 C C . GLU A 1 217 ? -12.683 -4.902 16.960 1.00 94.06 217 GLU A C 1
ATOM 1645 O O . GLU A 1 217 ? -11.755 -5.224 16.227 1.00 94.06 217 GLU A O 1
ATOM 1650 N N . LEU A 1 218 ? -12.462 -4.468 18.199 1.00 91.75 218 LEU A N 1
ATOM 1651 C CA . LEU A 1 218 ? -11.128 -4.481 18.793 1.00 91.75 218 LEU A CA 1
ATOM 1652 C C . LEU A 1 218 ? -10.826 -5.884 19.329 1.00 91.75 218 LEU A C 1
ATOM 1654 O O . LEU A 1 218 ? -11.480 -6.334 20.278 1.00 91.75 218 LEU A O 1
ATOM 1658 N N . ARG A 1 219 ? -9.841 -6.570 18.745 1.00 88.12 219 ARG A N 1
ATOM 1659 C CA . ARG A 1 219 ? -9.394 -7.896 19.183 1.00 88.12 219 ARG A CA 1
ATOM 1660 C C . ARG A 1 219 ? -8.068 -7.808 19.931 1.00 88.12 219 ARG A C 1
ATOM 1662 O O . ARG A 1 219 ? -7.134 -7.118 19.527 1.00 88.12 219 ARG A O 1
ATOM 1669 N N . ASN A 1 220 ? -7.991 -8.565 21.021 1.00 80.50 220 ASN A N 1
ATOM 1670 C CA . ASN A 1 220 ? -6.731 -8.844 21.695 1.00 80.50 220 ASN A CA 1
ATOM 1671 C C . ASN A 1 220 ? -6.125 -10.134 21.118 1.00 80.50 220 ASN A C 1
ATOM 1673 O O . ASN A 1 220 ? -6.877 -11.073 20.825 1.00 80.50 220 ASN A O 1
ATOM 1677 N N . PRO A 1 221 ? -4.790 -10.227 21.003 1.00 68.31 221 PRO A N 1
ATOM 1678 C CA . PRO A 1 221 ? -4.132 -11.486 20.679 1.00 68.31 221 PRO A CA 1
ATOM 1679 C C . PRO A 1 221 ? -4.495 -12.543 21.732 1.00 68.31 221 PRO A C 1
ATOM 1681 O O . PRO A 1 221 ? -4.431 -12.295 22.940 1.00 68.31 221 PRO A O 1
ATOM 1684 N N . LYS A 1 222 ? -4.911 -13.732 21.283 1.00 59.59 222 LYS A N 1
ATOM 1685 C CA . LYS A 1 222 ? -5.190 -14.856 22.184 1.00 59.59 222 LYS A CA 1
ATOM 1686 C C . LYS A 1 222 ? -3.861 -15.411 22.698 1.00 59.59 222 LYS A C 1
ATOM 1688 O O . LYS A 1 222 ? -3.113 -16.019 21.939 1.00 59.59 222 LYS A O 1
ATOM 1693 N N . LEU A 1 223 ? -3.579 -15.209 23.985 1.00 55.53 223 LEU A N 1
ATOM 1694 C CA . LEU A 1 223 ? -2.437 -15.822 24.664 1.00 55.53 223 LEU A CA 1
ATOM 1695 C C . LEU A 1 223 ? -2.731 -17.304 24.932 1.00 55.53 223 LEU A C 1
ATOM 1697 O O . LEU A 1 223 ? -3.616 -17.630 25.719 1.00 55.53 223 LEU A O 1
ATOM 1701 N N . SER A 1 224 ? -1.980 -18.199 24.295 1.00 50.66 224 SER A N 1
ATOM 1702 C CA . SER A 1 224 ? -2.021 -19.642 24.546 1.00 50.66 224 SER A CA 1
ATOM 1703 C C . SER A 1 224 ? -0.608 -20.121 24.860 1.00 50.66 224 SER A C 1
ATOM 1705 O O . SER A 1 224 ? 0.287 -20.023 24.027 1.00 50.66 224 SER A O 1
ATOM 1707 N N . LEU A 1 225 ? -0.396 -20.617 26.083 1.00 51.75 225 LEU A N 1
ATOM 1708 C CA . LEU A 1 225 ? 0.887 -21.174 26.541 1.00 51.75 225 LEU A CA 1
ATOM 1709 C C . LEU A 1 225 ? 1.168 -22.575 25.961 1.00 51.75 225 LEU A C 1
ATOM 1711 O O . LEU A 1 225 ? 2.251 -23.116 26.169 1.00 51.75 225 LEU A O 1
ATOM 1715 N N . SER A 1 226 ? 0.199 -23.169 25.258 1.00 60.56 226 SER A N 1
ATOM 1716 C CA . SER A 1 226 ? 0.301 -24.482 24.609 1.00 60.56 226 SER A CA 1
ATOM 1717 C C . SER A 1 226 ? 0.653 -24.415 23.123 1.00 60.56 226 SER A C 1
ATOM 1719 O O . SER A 1 226 ? 0.981 -25.445 22.539 1.00 60.56 226 SER A O 1
ATOM 1721 N N . ASP A 1 227 ? 0.611 -23.229 22.512 1.00 50.81 227 ASP A N 1
ATOM 1722 C CA . ASP A 1 227 ? 0.916 -23.060 21.095 1.00 50.81 227 ASP A CA 1
ATOM 1723 C C . ASP A 1 227 ? 2.362 -22.597 20.911 1.00 50.81 227 ASP A C 1
ATOM 1725 O O . ASP A 1 227 ? 2.790 -21.581 21.453 1.00 50.81 227 ASP A O 1
ATOM 1729 N N . ALA A 1 228 ? 3.120 -23.314 20.079 1.00 54.47 228 ALA A N 1
ATOM 1730 C CA . ALA A 1 228 ? 4.496 -22.974 19.700 1.00 54.47 228 ALA A CA 1
ATOM 1731 C C . ALA A 1 228 ? 4.632 -21.632 18.934 1.00 54.47 228 ALA A C 1
ATOM 1733 O O . ALA A 1 228 ? 5.731 -21.265 18.518 1.00 54.47 228 ALA A O 1
ATOM 1734 N N . ASN A 1 229 ? 3.540 -20.881 18.758 1.00 49.12 229 ASN A N 1
ATOM 1735 C CA . ASN A 1 229 ? 3.514 -19.573 18.111 1.00 49.12 229 ASN A CA 1
ATOM 1736 C C . ASN A 1 229 ? 3.798 -18.447 19.113 1.00 49.12 229 ASN A C 1
ATOM 1738 O O . ASN A 1 229 ? 2.955 -17.598 19.400 1.00 49.12 229 ASN A O 1
ATOM 1742 N N . LEU A 1 230 ? 5.048 -18.400 19.578 1.00 50.38 230 LEU A N 1
ATOM 1743 C CA . LEU A 1 230 ? 5.607 -17.259 20.315 1.00 50.38 230 LEU A CA 1
ATOM 1744 C C . LEU A 1 230 ? 5.469 -15.934 19.533 1.00 50.38 230 LEU A C 1
ATOM 1746 O O . LEU A 1 230 ? 5.443 -14.869 20.141 1.00 50.38 230 LEU A O 1
ATOM 1750 N N . SER A 1 231 ? 5.310 -15.983 18.204 1.00 47.62 231 SER A N 1
ATOM 1751 C CA . SER A 1 231 ? 5.092 -14.813 17.342 1.00 47.62 231 SER A CA 1
ATOM 1752 C C . SER A 1 231 ? 3.776 -14.071 17.621 1.00 47.62 231 SER A C 1
ATOM 1754 O O . SER A 1 231 ? 3.721 -12.858 17.447 1.00 47.62 231 SER A O 1
ATOM 1756 N N . ALA A 1 232 ? 2.730 -14.757 18.102 1.00 45.31 232 ALA A N 1
ATOM 1757 C CA . ALA A 1 232 ? 1.439 -14.128 18.421 1.00 45.31 232 ALA A CA 1
ATOM 1758 C C . ALA A 1 232 ? 1.493 -13.250 19.687 1.00 45.31 232 ALA A C 1
ATOM 1760 O O . ALA A 1 232 ? 0.607 -12.428 19.912 1.00 45.31 232 ALA A O 1
ATOM 1761 N N . LEU A 1 233 ? 2.545 -13.401 20.502 1.00 49.53 233 LEU A N 1
ATOM 1762 C CA . LEU A 1 233 ? 2.817 -12.545 21.660 1.00 49.53 233 LEU A CA 1
ATOM 1763 C C . LEU A 1 233 ? 3.344 -11.158 21.250 1.00 49.53 233 LEU A C 1
ATOM 1765 O O . LEU A 1 233 ? 3.370 -10.257 22.085 1.00 49.53 233 LEU A O 1
ATOM 1769 N N . LEU A 1 234 ? 3.784 -10.997 19.994 1.00 54.59 234 LEU A N 1
ATOM 1770 C CA . LEU A 1 234 ? 4.397 -9.769 19.474 1.00 54.59 234 LEU A CA 1
ATOM 1771 C C . LEU A 1 234 ? 3.408 -8.875 18.721 1.00 54.59 234 LEU A C 1
ATOM 1773 O O . LEU A 1 234 ? 3.613 -7.666 18.646 1.00 54.59 234 LEU A O 1
ATOM 1777 N N . THR A 1 235 ? 2.336 -9.441 18.168 1.00 57.72 235 THR A N 1
ATOM 1778 C CA . THR A 1 235 ? 1.275 -8.656 17.533 1.00 57.72 235 THR A CA 1
ATOM 1779 C C . THR A 1 235 ? 0.434 -8.007 18.622 1.00 57.72 235 THR A C 1
ATOM 1781 O O . THR A 1 235 ? -0.235 -8.708 19.381 1.00 57.72 235 THR A O 1
ATOM 1784 N N . GLY A 1 236 ? 0.503 -6.678 18.730 1.00 73.19 236 GLY A N 1
ATOM 1785 C CA . GLY A 1 236 ? -0.339 -5.887 19.627 1.00 73.19 236 GLY A CA 1
ATOM 1786 C C . GLY A 1 236 ? -1.835 -6.043 19.326 1.00 73.19 236 GLY A C 1
ATOM 1787 O O . GLY A 1 236 ? -2.261 -6.917 18.572 1.00 73.19 236 GLY A O 1
ATOM 1788 N N . LYS A 1 237 ? -2.674 -5.197 19.928 1.00 86.31 237 LYS A N 1
ATOM 1789 C CA . LYS A 1 237 ? -4.111 -5.203 19.614 1.00 86.31 237 LYS A CA 1
ATOM 1790 C C . LYS A 1 237 ? -4.335 -4.941 18.124 1.00 86.31 237 LYS A C 1
ATOM 1792 O O . LYS A 1 237 ? -3.566 -4.213 17.505 1.00 86.31 237 LYS A O 1
ATOM 1797 N N . THR A 1 238 ? -5.408 -5.490 17.570 1.00 90.31 238 THR A N 1
ATOM 1798 C CA . THR A 1 238 ? -5.800 -5.252 16.176 1.00 90.31 238 THR A CA 1
ATOM 1799 C C . THR A 1 238 ? -7.272 -4.877 16.092 1.00 90.31 238 THR A C 1
ATOM 1801 O O . THR A 1 238 ? -8.082 -5.260 16.942 1.00 90.31 238 THR A O 1
ATOM 1804 N N . PHE A 1 239 ? -7.633 -4.116 15.064 1.00 93.88 239 PHE A N 1
ATOM 1805 C CA . PHE A 1 239 ? -9.026 -3.929 14.677 1.00 93.88 239 PHE A CA 1
ATOM 1806 C C . PHE A 1 239 ? -9.408 -5.012 13.668 1.00 93.88 239 PHE A C 1
ATOM 1808 O O . PHE A 1 239 ? -8.612 -5.334 12.798 1.00 93.88 239 PHE A O 1
ATOM 1815 N N . GLU A 1 240 ? -10.616 -5.556 13.746 1.00 94.06 240 GLU A N 1
ATOM 1816 C CA . GLU A 1 240 ? -11.161 -6.494 12.765 1.00 94.06 240 GLU A CA 1
ATOM 1817 C C . GLU A 1 240 ? -12.369 -5.861 12.076 1.00 94.06 240 GLU A C 1
ATOM 1819 O O . GLU A 1 240 ? -13.316 -5.421 12.736 1.00 94.06 240 GLU A O 1
ATOM 1824 N N . LEU A 1 241 ? -12.345 -5.833 10.747 1.00 95.12 241 LEU A N 1
ATOM 1825 C CA . LEU A 1 241 ? -13.449 -5.383 9.916 1.00 95.12 241 LEU A CA 1
ATOM 1826 C C . LEU A 1 241 ? -14.458 -6.521 9.737 1.00 95.12 241 LEU A C 1
ATOM 1828 O O . LEU A 1 241 ? -14.143 -7.564 9.167 1.00 95.12 241 LEU A O 1
ATOM 1832 N N . VAL A 1 242 ? -15.698 -6.298 10.162 1.00 94.88 242 VAL A N 1
ATOM 1833 C CA . VAL A 1 242 ? -16.821 -7.208 9.919 1.00 94.88 242 VAL A CA 1
ATOM 1834 C C . VAL A 1 242 ? -17.830 -6.501 9.009 1.00 94.88 242 VAL A C 1
ATOM 1836 O O . VAL A 1 242 ? -18.533 -5.600 9.478 1.00 94.88 242 VAL A O 1
ATOM 1839 N N . PRO A 1 243 ? -17.902 -6.871 7.715 1.00 94.69 243 PRO A N 1
ATOM 1840 C CA . PRO A 1 243 ? -18.788 -6.222 6.754 1.00 94.69 243 PRO A CA 1
ATOM 1841 C C . PRO A 1 243 ? -20.261 -6.306 7.156 1.00 94.69 243 PRO A C 1
ATOM 1843 O O . PRO A 1 243 ? -20.701 -7.289 7.755 1.00 94.69 243 PRO A O 1
ATOM 1846 N N . GLY A 1 244 ? -21.029 -5.295 6.762 1.00 92.69 244 GLY A N 1
ATOM 1847 C CA . GLY A 1 244 ? -22.485 -5.294 6.865 1.00 92.69 244 GLY A CA 1
ATOM 1848 C C . GLY A 1 244 ? -23.132 -4.511 5.728 1.00 92.69 244 GLY A C 1
ATOM 1849 O O . GLY A 1 244 ? -22.448 -3.875 4.928 1.00 92.69 244 GLY A O 1
ATOM 1850 N N . ASP A 1 245 ? -24.458 -4.559 5.664 1.00 93.69 245 ASP A N 1
ATOM 1851 C CA . ASP A 1 245 ? -25.247 -3.878 4.633 1.00 93.69 245 ASP A CA 1
ATOM 1852 C C . ASP A 1 245 ? -25.590 -2.425 5.016 1.00 93.69 245 ASP A C 1
ATOM 1854 O O . ASP A 1 245 ? -25.230 -1.938 6.091 1.00 93.69 245 ASP A O 1
ATOM 1858 N N . GLY A 1 246 ? -26.330 -1.732 4.148 1.00 95.06 246 GLY A N 1
ATOM 1859 C CA . GLY A 1 246 ? -26.800 -0.356 4.359 1.00 95.06 246 GLY A CA 1
ATOM 1860 C C . GLY A 1 246 ? -25.985 0.685 3.596 1.00 95.06 246 GLY A C 1
ATOM 1861 O O . GLY A 1 246 ? -25.165 0.339 2.741 1.00 95.06 246 GLY A O 1
ATOM 1862 N N . GLU A 1 247 ? -26.223 1.964 3.874 1.00 95.19 247 GLU A N 1
ATOM 1863 C CA . GLU A 1 247 ? -25.585 3.056 3.131 1.00 95.19 247 GLU A CA 1
ATOM 1864 C C . GLU A 1 247 ? -24.078 3.183 3.440 1.00 95.19 247 GLU A C 1
ATOM 1866 O O . GLU A 1 247 ? -23.626 2.775 4.515 1.00 95.19 247 GLU A O 1
ATOM 1871 N N . PRO A 1 248 ? -23.258 3.723 2.518 1.00 95.44 248 PRO A N 1
ATOM 1872 C CA . PRO A 1 248 ? -21.839 3.968 2.769 1.00 95.44 248 PRO A CA 1
ATOM 1873 C C . PRO A 1 248 ? -21.609 4.866 3.991 1.00 95.44 248 PRO A C 1
ATOM 1875 O O . PRO A 1 248 ? -22.243 5.911 4.141 1.00 95.44 248 PRO A O 1
ATOM 1878 N N . ARG A 1 249 ? -20.648 4.498 4.845 1.00 94.75 249 ARG A N 1
ATOM 1879 C CA . ARG A 1 249 ? -20.358 5.204 6.101 1.00 94.75 249 ARG A CA 1
ATOM 1880 C C . ARG A 1 249 ? -18.853 5.369 6.320 1.00 94.75 249 ARG A C 1
ATOM 1882 O O . ARG A 1 249 ? -18.059 4.534 5.904 1.00 94.75 249 ARG A O 1
ATOM 1889 N N . LYS A 1 250 ? -18.455 6.465 6.980 1.00 95.06 250 LYS A N 1
ATOM 1890 C CA . LYS A 1 250 ? -17.045 6.798 7.290 1.00 95.06 250 LYS A CA 1
ATOM 1891 C C . LYS A 1 250 ? -16.758 7.032 8.774 1.00 95.06 250 LYS A C 1
ATOM 1893 O O . LYS A 1 250 ? -15.637 7.376 9.133 1.00 95.06 250 LYS A O 1
ATOM 1898 N N . GLU A 1 251 ? -17.757 6.875 9.632 1.00 97.12 251 GLU A N 1
ATOM 1899 C CA . GLU A 1 251 ? -17.618 7.063 11.077 1.00 97.12 251 GLU A CA 1
ATOM 1900 C C . GLU A 1 251 ? -18.138 5.822 11.790 1.00 97.12 251 GLU A C 1
ATOM 1902 O O . GLU A 1 251 ? -19.289 5.440 11.576 1.00 97.12 251 GLU A O 1
ATOM 1907 N N . PHE A 1 252 ? -17.310 5.198 12.624 1.00 96.75 252 PHE A N 1
ATOM 1908 C CA . PHE A 1 252 ? -17.614 3.912 13.245 1.00 96.75 252 PHE A CA 1
ATOM 1909 C C . PHE A 1 252 ? -17.359 3.943 14.748 1.00 96.75 252 PHE A C 1
ATOM 1911 O O . PHE A 1 252 ? -16.378 4.516 15.217 1.00 96.75 252 PHE A O 1
ATOM 1918 N N . VAL A 1 253 ? -18.235 3.283 15.505 1.00 95.19 253 VAL A N 1
ATOM 1919 C CA . VAL A 1 253 ? -18.006 3.004 16.926 1.00 95.19 253 VAL A CA 1
ATOM 1920 C C . VAL A 1 253 ? -17.331 1.644 17.023 1.00 95.19 253 VAL A C 1
ATOM 1922 O O . VAL A 1 253 ? -17.872 0.645 16.547 1.00 95.19 253 VAL A O 1
ATOM 1925 N N . VAL A 1 254 ? -16.148 1.607 17.627 1.00 94.31 254 VAL A N 1
ATOM 1926 C CA . VAL A 1 254 ? -15.393 0.370 17.811 1.00 94.31 254 VAL A CA 1
ATOM 1927 C C . VAL A 1 254 ? -15.963 -0.399 18.995 1.00 94.31 254 VAL A C 1
ATOM 1929 O O . VAL A 1 254 ? -16.097 0.132 20.099 1.00 94.31 254 VAL A O 1
ATOM 1932 N N . VAL A 1 255 ? -16.266 -1.676 18.778 1.00 90.44 255 VAL A N 1
ATOM 1933 C CA . VAL A 1 255 ? -16.803 -2.563 19.816 1.00 90.44 255 VAL A CA 1
ATOM 1934 C C . VAL A 1 255 ? -15.723 -3.525 20.322 1.00 90.44 255 VAL A C 1
ATOM 1936 O O . VAL A 1 255 ? -14.915 -4.008 19.531 1.00 90.44 255 VAL A O 1
ATOM 1939 N N . PRO A 1 256 ? -15.662 -3.843 21.626 1.00 85.00 256 PRO A N 1
ATOM 1940 C CA . PRO A 1 256 ? -14.773 -4.894 22.118 1.00 85.00 256 PRO A CA 1
ATOM 1941 C C . PRO A 1 256 ? -15.155 -6.261 21.528 1.00 85.00 256 PRO A C 1
ATOM 1943 O O . PRO A 1 256 ? -16.306 -6.680 21.656 1.00 85.00 256 PRO A O 1
ATOM 1946 N N . GLY A 1 257 ? -14.197 -6.983 20.938 1.00 69.31 257 GLY A N 1
ATOM 1947 C CA . GLY A 1 257 ? -14.442 -8.267 20.265 1.00 69.31 257 GLY A CA 1
ATOM 1948 C C . GLY A 1 257 ? -14.964 -9.388 21.178 1.00 69.31 257 GLY A C 1
ATOM 1949 O O . GLY A 1 257 ? -15.539 -10.356 20.691 1.00 69.31 257 GLY A O 1
ATOM 1950 N N . GLU A 1 258 ? -14.823 -9.254 22.500 1.00 63.12 258 GLU A N 1
ATOM 1951 C CA . GLU A 1 258 ? -15.363 -10.200 23.492 1.00 63.12 258 GLU A CA 1
ATOM 1952 C C . GLU A 1 258 ? -16.891 -10.107 23.654 1.00 63.12 258 GLU A C 1
ATOM 1954 O O . GLU A 1 258 ? -17.516 -11.049 24.134 1.00 63.12 258 GLU A O 1
ATOM 1959 N N . LYS A 1 259 ? -17.515 -8.997 23.233 1.00 51.78 259 LYS A N 1
ATOM 1960 C CA . LYS A 1 259 ? -18.968 -8.772 23.350 1.00 51.78 259 LYS A CA 1
ATOM 1961 C C . LYS A 1 259 ? -19.766 -9.130 22.090 1.00 51.78 259 LYS A C 1
ATOM 1963 O O . LYS A 1 259 ? -20.980 -8.983 22.105 1.00 51.78 259 LYS A O 1
ATOM 1968 N N . ALA A 1 260 ? -19.117 -9.595 21.022 1.00 44.69 260 ALA A N 1
ATOM 1969 C CA . ALA A 1 260 ? -19.760 -9.875 19.731 1.00 44.69 260 ALA A CA 1
ATOM 1970 C C . ALA A 1 260 ? -20.334 -11.305 19.594 1.00 44.69 260 ALA A C 1
ATOM 1972 O O . ALA A 1 260 ? -20.853 -11.656 18.538 1.00 44.69 260 ALA A O 1
ATOM 1973 N N . LEU A 1 261 ? -20.225 -12.136 20.639 1.00 38.44 261 LEU A N 1
ATOM 1974 C CA . LEU A 1 261 ? -20.702 -13.530 20.663 1.00 38.44 261 LEU A CA 1
ATOM 1975 C C . LEU A 1 261 ? -22.030 -13.727 21.421 1.00 38.44 261 LEU A C 1
ATOM 1977 O O . LEU A 1 261 ? -22.385 -14.868 21.716 1.00 38.44 261 LEU A O 1
ATOM 1981 N N . LEU A 1 262 ? -22.743 -12.648 21.756 1.00 33.12 262 LEU A N 1
ATOM 1982 C CA . LEU A 1 262 ? -24.024 -12.693 22.471 1.00 33.12 262 LEU A CA 1
ATOM 1983 C C . LEU A 1 262 ? -25.154 -12.104 21.630 1.00 33.12 262 LEU A C 1
ATOM 1985 O O . LEU A 1 262 ? -24.956 -10.993 21.091 1.00 33.12 262 LEU A O 1
#

pLDDT: mean 81.78, std 17.64, range [33.12, 97.88]

Foldseek 3Di:
DDDDDDQDDDDDDDDDDDDDDRDPDDPDDPCPPQKAKEKAWDQEQPLADAFAFEDEVNDTFWTFHDKDQPPVNGTIITIIIGDNVCQQQAFLQKFKEKPWDDPPPDPPPDDPDDPVVVSPPTHIHMYMHDDPPGHGDHHHHYHYYHHHPVRRVNFDKFKEWEPACPQPDAPAAFEDEPNDTFKGWHAWDQDPPRTIMTIMTGHPVCQVQQAPPKAWEWDAQDDDPPDPPPVSVVRIIYIYIDGDDHHRHRYHYYHHPVPPPD